Protein AF-A0AAD4DYR9-F1 (afdb_monomer_lite)

pLDDT: mean 81.41, std 16.25, range [23.5, 97.56]

Radius of gyration: 21.17 Å; chains: 1; bounding box: 52×45×53 Å

Organism: NCBI:txid1912939

Secondary structure (DSSP, 8-state):
-EE--TTSSPEE-PPPPHHHHHHHHHHSEEEEE-TTSSEEEEEE--STTSPP--EEEEEEEEETTEEEEEEEEE---S-SHHHHHHHHHHHHHHHHHHHHHTTSSTTHHHHHHHHHHHHHHHHHHHHHH--SHHHHHHHHTTT-----------S-S-----B-EEEEEEESSTTSPPEEEE-S---BTTSHHHHHHHHHHSTT-TTSSBTTBBTTTBSBSB-S--GGGTS-HHHHHHTGGGSSS-----HHHHHHGGG-SS---SB-PPP-----GGGGTTSEEEEEEESB----HHHHTTTTTT-HHHHHHHHHHHHHTTT-HHHHHHHHH---SS--S--EEEEEEE-

Sequence (351 aa):
MEGYGSDRGPWGYRLFPEHELRAQILKRCTTNISSDGRSLDASLQPHVSSVNEDRYLIMDLRLPNGVRRLNCVFDGHGGHETADYLVAELTPILMAGLLPTVANLEGVSDVLTRAIFDVDEAIKREIFRRTQLSEISMLLKGTYNLINARRPYKETSLGAKSRWWLMLGSRRDASSQWNASILSDNHNGNNPAEADRIKQQHPDEPECIFDDRVPGNLAVTRAVGDHSSKLPRIYTEKIFLNVEPGFRVSAAIESFIPRNLSPPYVSNLASVHYVDLHEQSSCDCFILMCSDGLKWVGIVGDVVKDDIQEAMLRLLRHALGAEDIDRVSCMLNVDMPVPYMDDTTVILQVL

InterPro domains:
  IPR001932 PPM-type phosphatase-like domain [PF00481] (181-294)
  IPR001932 PPM-type phosphatase-like domain [PS51746] (38-351)
  IPR001932 PPM-type phosphatase-like domain [SM00332] (31-349)
  IPR001932 PPM-type phosphatase-like domain [cd00143] (48-348)
  IPR015655 Protein phosphatase 2C [PTHR13832] (51-330)
  IPR036457 PPM-type phosphatase-like domain superfamily [G3DSA:3.60.40.10] (23-144)
  IPR036457 PPM-type phosphatase-like domain superfamily [G3DSA:3.60.40.10] (165-351)
  IPR036457 PPM-type phosphatase-like domain superfamily [SSF81606] (46-348)

Foldseek 3Di:
DFPDDDDDGGFDFDQDDPVCLLVLQVVQKDKDADPVRFKIKMKGDQDPPDDAQKDKDWDWDQEPVGTDIDIDIDFFAQANLLVVLCNVQLVVQLNVQCRVPVPPPPCNLVSNQVSLVVSLVVLVVQCVVDPDLQSNCSSCNRLHQDDDPDDPDDDDPQPQLFAKWKWKWKALDLVGAIDIDTQDDRFWLVPPVLVVVLCVVVVPQPQCQDPRHRSQAHRGQADRRNVCLADALCCCVPRQQPHVVHHPDDVSSVSVSVSSDDDNRHHSGDDDDDDDCVVRVSIWMKIKIKRRNQDPCPQQVNCCVPRVPVSVSQSSQVLQPHPPSVSNSCSNGGDDPDDDHHMMIMMMGTD

Structure (mmCIF, N/CA/C/O backbone):
data_AF-A0AAD4DYR9-F1
#
_entry.id   AF-A0AAD4DYR9-F1
#
loop_
_atom_site.group_PDB
_atom_site.id
_atom_site.type_symbol
_atom_site.label_atom_id
_atom_site.label_alt_id
_atom_site.label_comp_id
_atom_site.label_asym_id
_atom_site.label_entity_id
_atom_site.label_seq_id
_atom_site.pdbx_PDB_ins_code
_atom_site.Cartn_x
_atom_site.Cartn_y
_atom_site.Cartn_z
_atom_site.occupancy
_atom_site.B_iso_or_equiv
_atom_site.auth_seq_id
_atom_site.auth_comp_id
_atom_site.auth_asym_id
_atom_site.auth_atom_id
_atom_site.pdbx_PDB_model_num
ATOM 1 N N . MET A 1 1 ? -5.913 14.998 -27.791 1.00 52.16 1 MET A N 1
ATOM 2 C CA . MET A 1 1 ? -6.958 13.978 -28.007 1.00 52.16 1 MET A CA 1
ATOM 3 C C . MET A 1 1 ? -7.965 14.085 -26.877 1.00 52.16 1 MET A C 1
ATOM 5 O O . MET A 1 1 ? -7.740 14.879 -25.967 1.00 52.16 1 MET A O 1
ATOM 9 N N . GLU A 1 2 ? -9.094 13.398 -27.001 1.00 47.31 2 GLU A N 1
ATOM 10 C CA . GLU A 1 2 ? -10.214 13.442 -26.061 1.00 47.31 2 GLU A CA 1
ATOM 11 C C . GLU A 1 2 ? -10.119 12.261 -25.086 1.00 47.31 2 GLU A C 1
ATOM 13 O O . GLU A 1 2 ? -10.161 11.112 -25.512 1.00 47.31 2 GLU A O 1
ATOM 18 N N . GLY A 1 3 ? -9.920 12.533 -23.795 1.00 51.22 3 GLY A N 1
ATOM 19 C CA . GLY A 1 3 ? -9.819 11.528 -22.736 1.00 51.22 3 GLY A CA 1
ATOM 20 C C . GLY A 1 3 ? -11.189 11.147 -22.172 1.00 51.22 3 GLY A C 1
ATOM 21 O O . GLY A 1 3 ? -12.101 11.976 -22.116 1.00 51.22 3 GLY A O 1
ATOM 22 N N . TYR A 1 4 ? -11.339 9.895 -21.735 1.00 45.34 4 TYR A N 1
ATOM 23 C CA . TYR A 1 4 ? -12.598 9.372 -21.199 1.00 45.34 4 TYR A CA 1
ATOM 24 C C . TYR A 1 4 ? -12.718 9.586 -19.679 1.00 45.34 4 TYR A C 1
ATOM 26 O O . TYR A 1 4 ? -11.914 9.067 -18.910 1.00 45.34 4 TYR A O 1
ATOM 34 N N . GLY A 1 5 ? -13.770 10.296 -19.252 1.00 47.06 5 GLY A N 1
ATOM 35 C CA . GLY A 1 5 ? -14.198 10.416 -17.852 1.00 47.06 5 GLY A CA 1
ATOM 36 C C . GLY A 1 5 ? -15.451 11.292 -17.718 1.00 47.06 5 GLY A C 1
ATOM 37 O O . GLY A 1 5 ? -15.405 12.484 -18.013 1.00 47.06 5 GLY A O 1
ATOM 38 N N . SER A 1 6 ? -16.588 10.723 -17.302 1.00 54.38 6 SER A N 1
ATOM 39 C CA . SER A 1 6 ? -17.791 11.497 -16.949 1.00 54.38 6 SER A CA 1
ATOM 40 C C . SER A 1 6 ? -17.480 12.310 -15.686 1.00 54.38 6 SER A C 1
ATOM 42 O O . SER A 1 6 ? -16.975 11.755 -14.720 1.00 54.38 6 SER A O 1
ATOM 44 N N . ASP A 1 7 ? -17.643 13.635 -15.655 1.00 46.31 7 ASP A N 1
ATOM 45 C CA . ASP A 1 7 ? -18.979 14.237 -15.654 1.00 46.31 7 ASP A CA 1
ATOM 46 C C . ASP A 1 7 ? -19.148 15.512 -16.507 1.00 46.31 7 ASP A C 1
ATOM 48 O O . ASP A 1 7 ? -20.266 16.023 -16.567 1.00 46.31 7 ASP A O 1
ATOM 52 N N . ARG A 1 8 ? -18.114 16.041 -17.190 1.00 51.22 8 ARG A N 1
ATOM 53 C CA . ARG A 1 8 ? -18.253 17.200 -18.114 1.00 51.22 8 ARG A CA 1
ATOM 54 C C . ARG A 1 8 ? -17.228 17.238 -19.259 1.00 51.22 8 ARG A C 1
ATOM 56 O O . ARG A 1 8 ? -16.418 18.153 -19.341 1.00 51.22 8 ARG A O 1
ATOM 63 N N . GLY A 1 9 ? -17.396 16.325 -20.211 1.00 55.06 9 GLY A N 1
ATOM 64 C CA . GLY A 1 9 ? -16.826 16.431 -21.557 1.00 55.06 9 GLY A CA 1
ATOM 65 C C . GLY A 1 9 ? -15.605 15.545 -21.796 1.00 55.06 9 GLY A C 1
ATOM 66 O O . GLY A 1 9 ? -15.094 14.930 -20.863 1.00 55.06 9 GLY A O 1
ATOM 67 N N . PRO A 1 10 ? -15.159 15.439 -23.053 1.00 69.06 10 PRO A N 1
ATOM 68 C CA . PRO A 1 10 ? -13.858 14.866 -23.334 1.00 69.06 10 PRO A CA 1
ATOM 69 C C . PRO A 1 10 ? -12.761 15.770 -22.761 1.00 69.06 10 PRO A C 1
ATOM 71 O O . PRO A 1 10 ? -12.717 16.967 -23.053 1.00 69.06 10 PRO A O 1
ATOM 74 N N . TRP A 1 11 ? -11.871 15.203 -21.951 1.00 79.31 11 TRP A N 1
ATOM 75 C CA . TRP A 1 11 ? -10.787 15.960 -21.323 1.00 79.31 11 TRP A CA 1
ATOM 76 C C . TRP A 1 11 ? -9.575 16.021 -22.246 1.00 79.31 11 TRP A C 1
ATOM 78 O O . TRP A 1 11 ? -9.160 15.013 -22.818 1.00 79.31 11 TRP A O 1
ATOM 88 N N . GLY A 1 12 ? -9.017 17.213 -22.431 1.00 85.00 12 GLY A N 1
ATOM 89 C CA . GLY A 1 12 ? -7.883 17.408 -23.325 1.00 85.00 12 GLY A CA 1
ATOM 90 C C . GLY A 1 12 ? -6.616 16.756 -22.777 1.00 85.00 12 GLY A C 1
ATOM 91 O O . GLY A 1 12 ? -6.304 16.878 -21.597 1.00 85.00 12 GLY A O 1
ATOM 92 N N . TYR A 1 13 ? -5.861 16.097 -23.651 1.00 90.50 13 TYR A N 1
ATOM 93 C CA . TYR A 1 13 ? -4.521 15.593 -23.344 1.00 90.50 13 TYR A CA 1
ATOM 94 C C . TYR A 1 13 ? -3.622 15.675 -24.585 1.00 90.50 13 TYR A C 1
ATOM 96 O O . TYR A 1 13 ? -4.099 15.663 -25.734 1.00 90.50 13 TYR A O 1
ATOM 104 N N . ARG A 1 14 ? -2.309 15.786 -24.372 1.00 92.50 14 ARG A N 1
ATOM 105 C CA . ARG A 1 14 ? -1.309 15.827 -25.449 1.00 92.50 14 ARG A CA 1
ATOM 106 C C . ARG A 1 14 ? -0.779 14.419 -25.697 1.00 92.50 14 ARG A C 1
ATOM 108 O O . ARG A 1 14 ? -0.270 13.793 -24.775 1.00 92.50 14 ARG A O 1
ATOM 115 N N . LEU A 1 15 ? -0.810 13.964 -26.951 1.00 95.25 15 LEU A N 1
ATOM 116 C CA . LEU A 1 15 ? -0.085 12.755 -27.344 1.00 95.25 15 LEU A CA 1
ATOM 117 C C . LEU A 1 15 ? 1.417 13.013 -27.262 1.00 95.25 15 LEU A C 1
ATOM 119 O O . LEU A 1 15 ? 1.915 13.959 -27.884 1.00 95.25 15 LEU A O 1
ATOM 123 N N . PHE A 1 16 ? 2.135 12.177 -26.526 1.00 95.44 16 PHE A N 1
ATOM 124 C CA . PHE A 1 16 ? 3.588 12.186 -26.541 1.00 95.44 16 PHE A CA 1
ATOM 125 C C . PHE A 1 16 ? 4.106 11.167 -27.563 1.00 95.44 16 PHE A C 1
ATOM 127 O O . PHE A 1 16 ? 3.600 10.046 -27.623 1.00 95.44 16 PHE A O 1
ATOM 134 N N . PRO A 1 17 ? 5.121 11.517 -28.369 1.00 95.62 17 PRO A N 1
ATOM 135 C CA . PRO A 1 17 ? 5.880 10.529 -29.122 1.00 95.62 17 PRO A CA 1
ATOM 136 C C . PRO A 1 17 ? 6.540 9.506 -28.187 1.00 95.62 17 PRO A C 1
ATOM 138 O O . PRO A 1 17 ? 6.982 9.864 -27.097 1.00 95.62 17 PRO A O 1
ATOM 141 N N . GLU A 1 18 ? 6.708 8.267 -28.656 1.00 94.44 18 GLU A N 1
ATOM 142 C CA . GLU A 1 18 ? 7.328 7.164 -27.898 1.00 94.44 18 GLU A CA 1
ATOM 143 C C . GLU A 1 18 ? 8.649 7.563 -27.215 1.00 94.44 18 GLU A C 1
ATOM 145 O O . GLU A 1 18 ? 8.843 7.345 -26.021 1.00 94.44 18 GLU A O 1
ATOM 150 N N . HIS A 1 19 ? 9.534 8.239 -27.952 1.00 94.81 19 HIS A N 1
ATOM 151 C CA . HIS A 1 19 ? 10.844 8.661 -27.451 1.00 94.81 19 HIS A CA 1
ATOM 152 C C . HIS A 1 19 ? 10.779 9.728 -26.340 1.00 94.81 19 HIS A C 1
ATOM 154 O O . HIS A 1 19 ? 11.759 9.915 -25.621 1.00 94.81 19 HIS A O 1
ATOM 160 N N . GLU A 1 20 ? 9.653 10.433 -26.183 1.00 95.69 20 GLU A N 1
ATOM 161 C CA . GLU A 1 20 ? 9.454 11.409 -25.108 1.00 95.69 20 GLU A CA 1
ATOM 162 C C . GLU A 1 20 ? 8.893 10.767 -23.830 1.00 95.69 20 GLU A C 1
ATOM 164 O O . GLU A 1 20 ? 9.090 11.324 -22.747 1.00 95.69 20 GLU A O 1
ATOM 169 N N . LEU A 1 21 ? 8.223 9.608 -23.919 1.00 93.88 21 LEU A N 1
ATOM 170 C CA . LEU A 1 21 ? 7.474 9.022 -22.799 1.00 93.88 21 LEU A CA 1
ATOM 171 C C . LEU A 1 21 ? 8.341 8.789 -21.562 1.00 93.88 21 LEU A C 1
ATOM 173 O O . LEU A 1 21 ? 7.931 9.159 -20.465 1.00 93.88 21 LEU A O 1
ATOM 177 N N . ARG A 1 22 ? 9.572 8.288 -21.728 1.00 94.44 22 ARG A N 1
ATOM 178 C CA . ARG A 1 22 ? 10.526 8.115 -20.617 1.00 94.44 22 ARG A CA 1
ATOM 179 C C . ARG A 1 22 ? 10.712 9.403 -19.818 1.00 94.44 22 ARG A C 1
ATOM 181 O O . ARG A 1 22 ? 10.588 9.403 -18.598 1.00 94.44 22 ARG A O 1
ATOM 188 N N . ALA A 1 23 ? 10.988 10.509 -20.504 1.00 94.94 23 ALA A N 1
ATOM 189 C CA . ALA A 1 23 ? 11.214 11.791 -19.850 1.00 94.94 23 ALA A CA 1
ATOM 190 C C . ALA A 1 23 ? 9.937 12.331 -19.188 1.00 94.94 23 ALA A C 1
ATOM 192 O O . ALA A 1 23 ? 10.024 13.013 -18.172 1.00 94.94 23 ALA A O 1
ATOM 193 N N . GLN A 1 24 ? 8.756 12.043 -19.743 1.00 94.50 24 GLN A N 1
ATOM 194 C CA . GLN A 1 24 ? 7.482 12.480 -19.166 1.00 94.50 24 GLN A CA 1
ATOM 195 C C . GLN A 1 24 ? 7.099 11.670 -17.923 1.00 94.50 24 GLN A C 1
ATOM 197 O O . GLN A 1 24 ? 6.656 12.267 -16.948 1.00 94.50 24 GLN A O 1
ATOM 202 N N . ILE A 1 25 ? 7.345 10.356 -17.912 1.00 93.50 25 ILE A N 1
ATOM 203 C CA . ILE A 1 25 ? 7.167 9.506 -16.724 1.00 93.50 25 ILE A CA 1
ATOM 204 C C . ILE A 1 25 ? 8.073 10.002 -15.594 1.00 93.50 25 ILE A C 1
ATOM 206 O O . ILE A 1 25 ? 7.601 10.288 -14.498 1.00 93.50 25 ILE A O 1
ATOM 210 N N . LEU A 1 26 ? 9.364 10.199 -15.879 1.00 92.69 26 LEU A N 1
ATOM 211 C CA . LEU A 1 26 ? 10.336 10.642 -14.874 1.00 92.69 26 LEU A CA 1
ATOM 212 C C . LEU A 1 26 ? 10.073 12.065 -14.353 1.00 92.69 26 LEU A C 1
ATOM 214 O O . LEU A 1 26 ? 10.464 12.384 -13.240 1.00 92.69 26 LEU A O 1
ATOM 218 N N . LYS A 1 27 ? 9.373 12.927 -15.103 1.00 91.94 27 LYS A N 1
ATOM 219 C CA . LYS A 1 27 ? 8.927 14.242 -14.597 1.00 91.94 27 LYS A CA 1
ATOM 220 C C . LYS A 1 27 ? 7.824 14.146 -13.543 1.00 91.94 27 LYS A C 1
ATOM 222 O O . LYS A 1 27 ? 7.628 15.103 -12.801 1.00 91.94 27 LYS A O 1
ATOM 227 N N . ARG A 1 28 ? 7.066 13.047 -13.527 1.00 89.94 28 ARG A N 1
ATOM 228 C CA . ARG A 1 28 ? 5.963 12.792 -12.583 1.00 89.94 28 ARG A CA 1
ATOM 229 C C . ARG A 1 28 ? 6.368 11.890 -11.428 1.00 89.94 28 ARG A C 1
ATOM 231 O O . ARG A 1 28 ? 5.547 11.616 -10.559 1.00 89.94 28 ARG A O 1
ATOM 238 N N . CYS A 1 29 ? 7.607 11.414 -11.445 1.00 91.62 29 CYS A N 1
ATOM 239 C CA . CYS A 1 29 ? 8.082 10.390 -10.546 1.00 91.62 29 CYS A CA 1
ATOM 240 C C . CYS A 1 29 ? 9.305 10.882 -9.776 1.00 91.62 29 CYS A C 1
ATOM 242 O O . CYS A 1 29 ? 10.235 11.440 -10.358 1.00 91.62 29 CYS A O 1
ATOM 244 N N . THR A 1 30 ? 9.319 10.659 -8.468 1.00 93.69 30 THR A N 1
ATOM 245 C CA . THR A 1 30 ? 10.554 10.698 -7.688 1.00 93.69 30 THR A CA 1
ATOM 246 C C . THR A 1 30 ? 11.188 9.320 -7.747 1.00 93.69 30 THR A C 1
ATOM 248 O O . THR A 1 30 ? 10.494 8.321 -7.607 1.00 93.69 30 THR A O 1
ATOM 251 N N . THR A 1 31 ? 12.498 9.252 -7.970 1.00 94.81 31 THR A N 1
ATOM 252 C CA . THR A 1 31 ? 13.241 7.987 -7.971 1.00 94.81 31 THR A CA 1
ATOM 253 C C . THR A 1 31 ? 14.517 8.134 -7.171 1.00 94.81 31 THR A C 1
ATOM 255 O O . THR A 1 31 ? 15.226 9.131 -7.337 1.00 94.81 31 THR A O 1
ATOM 258 N N . ASN A 1 32 ? 14.860 7.125 -6.384 1.00 95.56 32 ASN A N 1
ATOM 259 C CA . ASN A 1 32 ? 16.127 7.065 -5.678 1.00 95.56 32 ASN A CA 1
ATOM 260 C C . ASN A 1 32 ? 16.724 5.658 -5.790 1.00 95.56 32 ASN A C 1
ATOM 262 O O . ASN A 1 32 ? 16.027 4.652 -5.694 1.00 95.56 32 ASN A O 1
ATOM 266 N N . ILE A 1 33 ? 18.027 5.601 -6.060 1.00 95.25 33 ILE A N 1
ATOM 267 C CA . ILE A 1 33 ? 18.783 4.356 -6.194 1.00 95.25 33 ILE A CA 1
ATOM 268 C C . ILE A 1 33 ? 19.731 4.232 -5.006 1.00 95.25 33 ILE A C 1
ATOM 270 O O . ILE A 1 33 ? 20.381 5.203 -4.609 1.00 95.25 33 ILE A O 1
ATOM 274 N N . SER A 1 34 ? 19.812 3.041 -4.421 1.00 93.44 34 SER A N 1
ATOM 275 C CA . SER A 1 34 ? 20.752 2.777 -3.339 1.00 93.44 34 SER A CA 1
ATOM 276 C C . SER A 1 34 ? 22.196 2.894 -3.826 1.00 93.44 34 SER A C 1
ATOM 278 O O . SER A 1 34 ? 22.511 2.671 -4.995 1.00 93.44 34 SER A O 1
ATOM 280 N N . SER A 1 35 ? 23.108 3.214 -2.909 1.00 90.62 35 SER A N 1
ATOM 281 C CA . SER A 1 35 ? 24.533 3.385 -3.220 1.00 90.62 35 SER A CA 1
ATOM 282 C C . SER A 1 35 ? 25.203 2.121 -3.773 1.00 90.62 35 SER A C 1
ATOM 284 O O . SER A 1 35 ? 26.187 2.225 -4.499 1.00 90.62 35 SER A O 1
ATOM 286 N N . ASP A 1 36 ? 24.675 0.940 -3.447 1.00 89.94 36 ASP A N 1
ATOM 287 C CA . ASP A 1 36 ? 25.114 -0.355 -3.978 1.00 89.94 36 ASP A CA 1
ATOM 288 C C . ASP A 1 36 ? 24.448 -0.729 -5.318 1.00 89.94 36 ASP A C 1
ATOM 290 O O . ASP A 1 36 ? 24.764 -1.775 -5.882 1.00 89.94 36 ASP A O 1
ATOM 294 N N . GLY A 1 37 ? 23.526 0.099 -5.822 1.00 92.00 37 GLY A N 1
ATOM 295 C CA . GLY A 1 37 ? 22.785 -0.126 -7.064 1.00 92.00 37 GLY A CA 1
ATOM 296 C C . GLY A 1 37 ? 21.787 -1.286 -7.019 1.00 92.00 37 GLY A C 1
ATOM 297 O O . GLY A 1 37 ? 21.220 -1.628 -8.053 1.00 92.00 37 GLY A O 1
ATOM 298 N N . ARG A 1 38 ? 21.570 -1.913 -5.855 1.00 91.50 38 ARG A N 1
ATOM 299 C CA . ARG A 1 38 ? 20.721 -3.109 -5.716 1.00 91.50 38 ARG A CA 1
ATOM 300 C C . ARG A 1 38 ? 19.266 -2.806 -5.393 1.00 91.50 38 ARG A C 1
ATOM 302 O O . ARG A 1 38 ? 18.440 -3.709 -5.476 1.00 91.50 38 ARG A O 1
ATOM 309 N N . SER A 1 39 ? 18.945 -1.578 -5.007 1.00 94.31 39 SER A N 1
ATOM 310 C CA . SER A 1 39 ? 17.593 -1.150 -4.672 1.00 94.31 39 SER A CA 1
ATOM 311 C C . SER A 1 39 ? 17.255 0.136 -5.404 1.00 94.31 39 SER A C 1
ATOM 313 O O . SER A 1 39 ? 18.086 1.038 -5.498 1.00 94.31 39 SER A O 1
ATOM 315 N N . LEU A 1 40 ? 16.025 0.232 -5.888 1.00 96.19 40 LEU A N 1
ATOM 316 C CA . LEU A 1 40 ? 15.479 1.445 -6.468 1.00 96.19 40 LEU A CA 1
ATOM 317 C C . LEU A 1 40 ? 14.055 1.634 -5.964 1.00 96.19 40 LEU A C 1
ATOM 319 O O . LEU A 1 40 ? 13.219 0.735 -6.075 1.00 96.19 40 LEU A O 1
ATOM 323 N N . ASP A 1 41 ? 13.801 2.807 -5.406 1.00 95.00 41 ASP A N 1
ATOM 324 C CA . ASP A 1 41 ? 12.485 3.251 -4.981 1.00 95.00 41 ASP A CA 1
ATOM 325 C C . ASP A 1 41 ? 11.955 4.342 -5.913 1.00 95.00 41 ASP A C 1
ATOM 327 O O . ASP A 1 41 ? 12.720 5.145 -6.457 1.00 95.00 41 ASP A O 1
ATOM 331 N N . ALA A 1 42 ? 10.649 4.312 -6.159 1.00 95.06 42 ALA A N 1
ATOM 332 C CA . ALA A 1 42 ? 9.972 5.237 -7.048 1.00 95.06 42 ALA A CA 1
ATOM 333 C C . ALA A 1 42 ? 8.588 5.592 -6.506 1.00 95.06 42 ALA A C 1
ATOM 335 O O . ALA A 1 42 ? 7.882 4.707 -6.034 1.00 95.06 42 ALA A O 1
ATOM 336 N N . SER A 1 43 ? 8.178 6.855 -6.611 1.00 93.00 43 SER A N 1
ATOM 337 C CA . SER A 1 43 ? 6.813 7.287 -6.294 1.00 93.00 43 SER A CA 1
ATOM 338 C C . SER A 1 43 ? 6.276 8.193 -7.397 1.00 93.00 43 SER A C 1
ATOM 340 O O . SER A 1 43 ? 6.936 9.152 -7.799 1.00 93.00 43 SER A O 1
ATOM 342 N N . LEU A 1 44 ? 5.114 7.851 -7.943 1.00 91.19 44 LEU A N 1
ATOM 343 C CA . LEU A 1 44 ? 4.474 8.473 -9.098 1.00 91.19 44 LEU A CA 1
ATOM 344 C C . LEU A 1 44 ? 3.130 9.074 -8.673 1.00 91.19 44 LEU A C 1
ATOM 346 O O . LEU A 1 44 ? 2.255 8.335 -8.239 1.00 91.19 44 LEU A O 1
ATOM 350 N N . GLN A 1 45 ? 2.961 10.385 -8.879 1.00 89.25 45 GLN A N 1
ATOM 351 C CA . GLN A 1 45 ? 1.675 11.085 -8.746 1.00 89.25 45 GLN A CA 1
ATOM 352 C C . GLN A 1 45 ? 1.284 11.650 -10.122 1.00 89.25 45 GLN A C 1
ATOM 354 O O . GLN A 1 45 ? 1.819 12.685 -10.549 1.00 89.25 45 GLN A O 1
ATOM 359 N N . PRO A 1 46 ? 0.419 10.952 -10.877 1.00 78.50 46 PRO A N 1
ATOM 360 C CA . PRO A 1 46 ? 0.085 11.331 -12.248 1.00 78.50 46 PRO A CA 1
ATOM 361 C C . PRO A 1 46 ? -0.792 12.592 -12.323 1.00 78.50 46 PRO A C 1
ATOM 363 O O . PRO A 1 46 ? -0.642 13.401 -13.247 1.00 78.50 46 PRO A O 1
ATOM 366 N N . HIS A 1 47 ? -1.674 12.813 -11.343 1.00 83.75 47 HIS A N 1
ATOM 367 C CA . HIS A 1 47 ? -2.570 13.962 -11.324 1.00 83.75 47 HIS A CA 1
ATOM 368 C C . HIS A 1 47 ? -1.853 15.216 -10.799 1.00 83.75 47 HIS A C 1
ATOM 370 O O . HIS A 1 47 ? -1.498 15.335 -9.631 1.00 83.75 47 HIS A O 1
ATOM 376 N N . VAL A 1 48 ? -1.680 16.204 -11.682 1.00 78.38 48 VAL A N 1
ATOM 377 C CA . VAL A 1 48 ? -0.818 17.386 -11.462 1.00 78.38 48 VAL A CA 1
ATOM 378 C C . VAL A 1 48 ? -1.217 18.231 -10.254 1.00 78.38 48 VAL A C 1
ATOM 380 O O . VAL A 1 48 ? -0.371 18.892 -9.658 1.00 78.38 48 VAL A O 1
ATOM 383 N N . SER A 1 49 ? -2.510 18.266 -9.938 1.00 81.50 49 SER A N 1
ATOM 384 C CA . SER A 1 49 ? -3.057 19.098 -8.865 1.00 81.50 49 SER A CA 1
ATOM 385 C C . SER A 1 49 ? -3.310 18.324 -7.572 1.00 81.50 49 SER A C 1
ATOM 387 O O . SER A 1 49 ? -3.774 18.927 -6.606 1.00 81.50 49 SER A O 1
ATOM 389 N N . SER A 1 50 ? -3.025 17.018 -7.546 1.00 82.06 50 SER A N 1
ATOM 390 C CA . SER A 1 50 ? -3.102 16.213 -6.327 1.00 82.06 50 SER A CA 1
ATOM 391 C C . SER A 1 50 ? -1.801 16.276 -5.549 1.00 82.06 50 SER A C 1
ATOM 393 O O . SER A 1 50 ? -0.715 16.400 -6.114 1.00 82.06 50 SER A O 1
ATOM 395 N N . VAL A 1 51 ? -1.930 16.154 -4.233 1.00 86.06 51 VAL A N 1
ATOM 396 C CA . VAL A 1 51 ? -0.805 15.802 -3.374 1.00 86.06 51 VAL A CA 1
ATOM 397 C C . VAL A 1 51 ? -0.708 14.283 -3.359 1.00 86.06 51 VAL A C 1
ATOM 399 O O . VAL A 1 51 ? -1.735 13.621 -3.284 1.00 86.06 51 VAL A O 1
ATOM 402 N N . ASN A 1 52 ? 0.514 13.762 -3.440 1.00 87.31 52 ASN A N 1
ATOM 403 C CA . ASN A 1 52 ? 0.768 12.333 -3.327 1.00 87.31 52 ASN A CA 1
ATOM 404 C C . ASN A 1 52 ? 0.456 11.855 -1.897 1.00 87.31 52 ASN A C 1
ATOM 406 O O . ASN A 1 52 ? 0.983 12.424 -0.930 1.00 87.31 52 ASN A O 1
ATOM 410 N N . GLU A 1 53 ? -0.411 10.856 -1.770 1.00 85.69 53 GLU A N 1
ATOM 411 C CA . GLU A 1 53 ? -0.860 10.266 -0.507 1.00 85.69 53 GLU A CA 1
ATOM 412 C C . GLU A 1 53 ? 0.035 9.103 -0.054 1.00 85.69 53 GLU A C 1
ATOM 414 O O . GLU A 1 53 ? 0.168 8.872 1.151 1.00 85.69 53 GLU A O 1
ATOM 419 N N . ASP A 1 54 ? 0.758 8.469 -0.979 1.00 89.19 54 ASP A N 1
ATOM 420 C CA . ASP A 1 54 ? 1.703 7.402 -0.671 1.00 89.19 54 ASP A CA 1
ATOM 421 C C . ASP A 1 54 ? 2.940 7.900 0.078 1.00 89.19 54 ASP A C 1
ATOM 423 O O . ASP A 1 54 ? 3.485 8.984 -0.164 1.00 89.19 54 ASP A O 1
ATOM 427 N N . ARG A 1 55 ? 3.485 7.031 0.930 1.00 89.06 55 ARG A N 1
ATOM 428 C CA . ARG A 1 55 ? 4.827 7.170 1.502 1.00 89.06 55 ARG A CA 1
ATOM 429 C C . ARG A 1 55 ? 5.592 5.861 1.451 1.00 89.06 55 ARG A C 1
ATOM 431 O O . ARG A 1 55 ? 5.037 4.782 1.278 1.00 89.06 55 ARG A O 1
ATOM 438 N N . TYR A 1 56 ? 6.895 5.948 1.669 1.00 88.94 56 TYR A N 1
ATOM 439 C CA . TYR A 1 56 ? 7.736 4.784 1.890 1.00 88.94 56 TYR A CA 1
ATOM 440 C C . TYR A 1 56 ? 8.806 5.082 2.938 1.00 88.94 56 TYR A C 1
ATOM 442 O O . TYR A 1 56 ? 9.145 6.236 3.201 1.00 88.94 56 TYR A O 1
ATOM 450 N N . LEU A 1 57 ? 9.328 4.022 3.548 1.00 85.81 57 LEU A N 1
ATOM 451 C CA . LEU A 1 57 ? 10.417 4.071 4.519 1.00 85.81 57 LEU A CA 1
ATOM 452 C C . LEU A 1 57 ? 11.422 2.974 4.170 1.00 85.81 57 LEU A C 1
ATOM 454 O O . LEU A 1 57 ? 11.068 1.798 4.137 1.00 85.81 57 LEU A O 1
ATOM 458 N N . ILE A 1 58 ? 12.672 3.362 3.922 1.00 88.81 58 ILE A N 1
ATOM 459 C CA . ILE A 1 58 ? 13.789 2.442 3.686 1.00 88.81 58 ILE A CA 1
ATOM 460 C C . ILE A 1 58 ? 14.867 2.749 4.710 1.00 88.81 58 ILE A C 1
ATOM 462 O O . ILE A 1 58 ? 15.343 3.883 4.794 1.00 88.81 58 ILE A O 1
ATOM 466 N N . MET A 1 59 ? 15.264 1.748 5.492 1.00 85.25 59 MET A N 1
ATOM 467 C CA . MET A 1 59 ? 16.296 1.940 6.503 1.00 85.25 59 MET A CA 1
ATOM 468 C C . MET A 1 59 ? 17.056 0.678 6.876 1.00 85.25 59 MET A C 1
ATOM 470 O O . MET A 1 59 ? 16.516 -0.425 6.901 1.00 85.25 59 MET A O 1
ATOM 474 N N . ASP A 1 60 ? 18.314 0.872 7.255 1.00 88.31 60 ASP A N 1
ATOM 475 C CA . ASP A 1 60 ? 19.164 -0.176 7.803 1.00 88.31 60 ASP A CA 1
ATOM 476 C C . ASP A 1 60 ? 19.071 -0.166 9.341 1.00 88.31 60 ASP A C 1
ATOM 478 O O . ASP A 1 60 ? 19.652 0.678 10.031 1.00 88.31 60 ASP A O 1
ATOM 482 N N . LEU A 1 61 ? 18.332 -1.129 9.889 1.00 84.81 61 LEU A N 1
ATOM 483 C CA . LEU A 1 61 ? 18.185 -1.382 11.317 1.00 84.81 61 LEU A CA 1
ATOM 484 C C . LEU A 1 61 ? 19.463 -2.022 11.866 1.00 84.81 61 LEU A C 1
ATOM 486 O O . LEU A 1 61 ? 19.839 -3.135 11.492 1.00 84.81 61 LEU A O 1
ATOM 490 N N . ARG A 1 62 ? 20.133 -1.331 12.789 1.00 88.00 62 ARG A N 1
ATOM 491 C CA . ARG A 1 62 ? 21.316 -1.851 13.487 1.00 88.00 62 ARG A CA 1
ATOM 492 C C . ARG A 1 62 ? 20.871 -2.631 14.721 1.00 88.00 62 ARG A C 1
ATOM 494 O O . ARG A 1 62 ? 20.598 -2.036 15.760 1.00 88.00 62 ARG A O 1
ATOM 501 N N . LEU A 1 63 ? 20.788 -3.951 14.587 1.00 85.00 63 LEU A N 1
ATOM 502 C CA . LEU A 1 63 ? 20.360 -4.868 15.644 1.00 85.00 63 LEU A CA 1
ATOM 503 C C . LEU A 1 63 ? 21.580 -5.606 16.232 1.00 85.00 63 LEU A C 1
ATOM 505 O O . LEU A 1 63 ? 22.630 -5.671 15.584 1.00 85.00 63 LEU A O 1
ATOM 509 N N . PRO A 1 64 ? 21.484 -6.184 17.446 1.00 84.25 64 PRO A N 1
ATOM 510 C CA . PRO A 1 64 ? 22.611 -6.883 18.075 1.00 84.25 64 PRO A CA 1
ATOM 511 C C . PRO A 1 64 ? 23.187 -8.041 17.240 1.00 84.25 64 PRO A C 1
ATOM 513 O O . PRO A 1 64 ? 24.381 -8.315 17.311 1.00 84.25 64 PRO A O 1
ATOM 516 N N . ASN A 1 65 ? 22.360 -8.693 16.417 1.00 83.25 65 ASN A N 1
ATOM 517 C CA . ASN A 1 65 ? 22.740 -9.799 15.528 1.00 83.25 65 ASN A CA 1
ATOM 518 C C . ASN A 1 65 ? 23.076 -9.346 14.088 1.00 83.25 65 ASN A C 1
ATOM 520 O O . ASN A 1 65 ? 23.0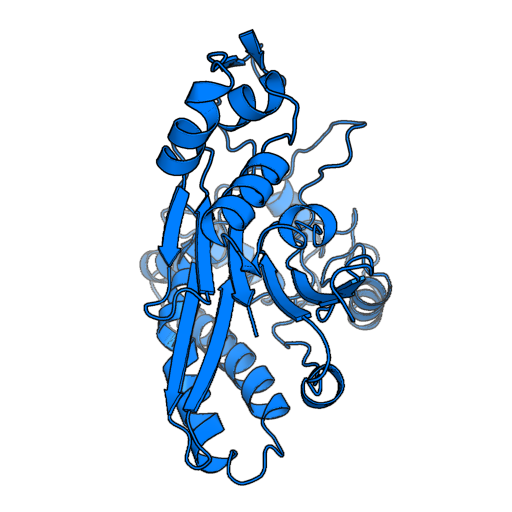29 -10.139 13.138 1.00 83.25 65 ASN A O 1
ATOM 524 N N . GLY A 1 66 ? 23.379 -8.059 13.911 1.00 85.06 66 GLY A N 1
ATOM 525 C CA . GLY A 1 66 ? 23.797 -7.463 12.650 1.00 85.06 66 GLY A CA 1
ATOM 526 C C . GLY A 1 66 ? 22.799 -6.457 12.082 1.00 85.06 66 GLY A C 1
ATOM 527 O O . GLY A 1 66 ? 21.778 -6.121 12.677 1.00 85.06 66 GLY A O 1
ATOM 528 N N . VAL A 1 67 ? 23.124 -5.955 10.894 1.00 86.56 67 VAL A N 1
ATOM 529 C CA . VAL A 1 67 ? 22.274 -4.996 10.185 1.00 86.56 67 VAL A CA 1
ATOM 530 C C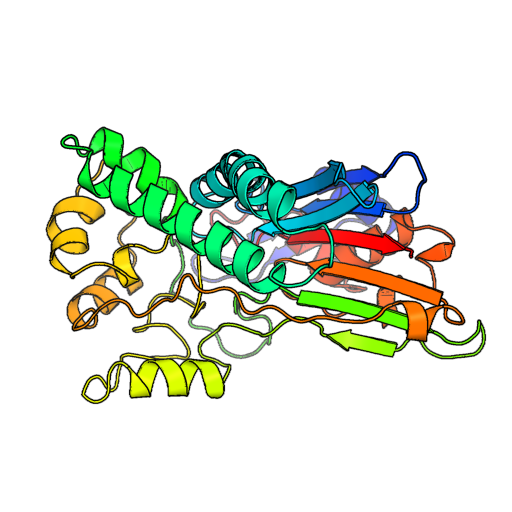 . VAL A 1 67 ? 21.159 -5.751 9.458 1.00 86.56 67 VAL A C 1
ATOM 532 O O . VAL A 1 67 ? 21.400 -6.816 8.885 1.00 86.56 67 VAL A O 1
ATOM 535 N N . ARG A 1 68 ? 19.933 -5.231 9.512 1.00 85.50 68 ARG A N 1
ATOM 536 C CA . ARG A 1 68 ? 18.771 -5.718 8.755 1.00 85.50 68 ARG A CA 1
ATOM 537 C C . ARG A 1 68 ? 18.145 -4.550 8.010 1.00 85.50 68 ARG A C 1
ATOM 539 O O . ARG A 1 68 ? 18.081 -3.460 8.560 1.00 85.50 68 ARG A O 1
ATOM 546 N N . ARG A 1 69 ? 17.673 -4.762 6.784 1.00 86.56 69 ARG A N 1
ATOM 547 C CA . ARG A 1 69 ? 16.976 -3.723 6.019 1.00 86.56 69 ARG A CA 1
ATOM 548 C C . ARG A 1 69 ? 15.473 -3.803 6.265 1.00 86.56 69 ARG A C 1
ATOM 550 O O . ARG A 1 69 ? 14.899 -4.885 6.175 1.00 86.56 69 ARG A O 1
ATOM 557 N N . LEU A 1 70 ? 14.862 -2.665 6.567 1.00 87.56 70 LEU A N 1
ATOM 558 C CA . LEU A 1 70 ? 13.421 -2.470 6.631 1.00 87.56 70 LEU A CA 1
ATOM 559 C C . LEU A 1 70 ? 12.992 -1.655 5.414 1.00 87.56 70 LEU A C 1
ATOM 561 O O . LEU A 1 70 ? 13.464 -0.534 5.235 1.00 87.56 70 LEU A O 1
ATOM 565 N N . ASN A 1 71 ? 12.082 -2.221 4.625 1.00 90.81 71 ASN A N 1
ATOM 566 C CA . ASN A 1 71 ? 11.395 -1.537 3.539 1.00 90.81 71 ASN A CA 1
ATOM 567 C C . ASN A 1 71 ? 9.903 -1.506 3.870 1.00 90.81 71 ASN A C 1
ATOM 569 O O . ASN A 1 71 ? 9.318 -2.542 4.195 1.00 90.81 71 ASN A O 1
ATOM 573 N N . CYS A 1 72 ? 9.283 -0.338 3.779 1.00 90.12 72 CYS A N 1
ATOM 574 C CA . CYS A 1 72 ? 7.850 -0.157 3.962 1.00 90.12 72 CYS A CA 1
ATOM 575 C C . CYS A 1 72 ? 7.298 0.702 2.829 1.00 90.12 72 CYS A C 1
ATOM 577 O O . CYS A 1 72 ? 7.927 1.684 2.442 1.00 90.12 72 CYS A O 1
ATOM 579 N N . VAL A 1 73 ? 6.108 0.349 2.353 1.00 91.19 73 VAL A N 1
ATOM 580 C CA . VAL A 1 73 ? 5.278 1.180 1.478 1.00 91.19 73 VAL A CA 1
ATOM 581 C C . VAL A 1 73 ? 3.975 1.428 2.227 1.00 91.19 73 VAL A C 1
ATOM 583 O O . VAL A 1 73 ? 3.404 0.494 2.792 1.00 91.19 73 VAL A O 1
ATOM 586 N N . PHE A 1 74 ? 3.541 2.678 2.259 1.00 89.50 74 PHE A N 1
ATOM 587 C CA . PHE A 1 74 ? 2.314 3.131 2.892 1.00 89.50 74 PHE A CA 1
ATOM 588 C C . PHE A 1 74 ? 1.434 3.725 1.799 1.00 89.50 74 PHE A C 1
ATOM 590 O O . PHE A 1 74 ? 1.765 4.777 1.265 1.00 89.50 74 PHE A O 1
ATOM 597 N N . ASP A 1 75 ? 0.364 3.010 1.468 1.00 86.38 75 ASP A N 1
ATOM 598 C CA . ASP A 1 75 ? -0.693 3.454 0.559 1.00 86.38 75 ASP A CA 1
ATOM 599 C C . ASP A 1 75 ? -1.648 4.348 1.359 1.00 86.38 75 ASP A C 1
ATOM 601 O O . ASP A 1 75 ? -2.342 3.869 2.265 1.00 86.38 75 ASP A O 1
ATOM 605 N N . GLY A 1 76 ? -1.533 5.659 1.154 1.00 80.81 76 GLY A N 1
ATOM 606 C CA . GLY A 1 76 ? -2.330 6.648 1.870 1.00 80.81 76 GLY A CA 1
ATOM 607 C C . GLY A 1 76 ? -3.642 6.894 1.144 1.00 80.81 76 GLY A C 1
ATOM 608 O O . GLY A 1 76 ? -3.672 6.942 -0.077 1.00 80.81 76 GLY A O 1
ATOM 609 N N . HIS A 1 77 ? -4.726 7.102 1.890 1.00 78.06 77 HIS A N 1
ATOM 610 C CA . HIS A 1 77 ? -5.994 7.501 1.293 1.00 78.06 77 HIS A CA 1
ATOM 611 C C . HIS A 1 77 ? -6.655 8.616 2.079 1.00 78.06 77 HIS A C 1
ATOM 613 O O . HIS A 1 77 ? -6.721 8.609 3.311 1.00 78.06 77 HIS A O 1
ATOM 619 N N . GLY A 1 78 ? -7.243 9.552 1.344 1.00 72.56 78 GLY A N 1
ATOM 620 C CA . GLY A 1 78 ? -7.982 10.629 1.967 1.00 72.56 78 GLY A CA 1
ATOM 621 C C . GLY A 1 78 ? -7.067 11.533 2.790 1.00 72.56 78 GLY A C 1
ATOM 622 O O . GLY A 1 78 ? -7.400 11.877 3.920 1.00 72.56 78 GLY A O 1
ATOM 623 N N . GLY A 1 79 ? -5.952 11.917 2.187 1.00 76.25 79 GLY A N 1
ATOM 624 C CA . GLY A 1 79 ? -4.864 12.700 2.742 1.00 76.25 79 GLY A CA 1
ATOM 625 C C . GLY A 1 79 ? -3.609 11.876 3.001 1.00 76.25 79 GLY A C 1
ATOM 626 O O . GLY A 1 79 ? -3.628 10.653 3.116 1.00 76.25 79 GLY A O 1
ATOM 627 N N . HIS A 1 80 ? -2.492 12.583 3.118 1.00 80.31 80 HIS A N 1
ATOM 628 C CA . HIS A 1 80 ? -1.163 11.991 3.251 1.00 80.31 80 HIS A CA 1
ATOM 629 C C . HIS A 1 80 ? -0.670 11.926 4.706 1.00 80.31 80 HIS A C 1
ATOM 631 O O . HIS A 1 80 ? 0.384 11.363 4.996 1.00 80.31 80 HIS A O 1
ATOM 637 N N . GLU A 1 81 ? -1.410 12.506 5.651 1.00 78.69 81 GLU A N 1
ATOM 638 C CA . GLU A 1 81 ? -0.919 12.763 7.004 1.00 78.69 81 GLU A CA 1
ATOM 639 C C . GLU A 1 81 ? -0.797 11.494 7.857 1.00 78.69 81 GLU A C 1
ATOM 641 O O . GLU A 1 81 ? 0.107 11.415 8.686 1.00 78.69 81 GLU A O 1
ATOM 646 N N . THR A 1 82 ? -1.644 10.474 7.655 1.00 82.44 82 THR A N 1
ATOM 647 C CA . THR A 1 82 ? -1.470 9.185 8.356 1.00 82.44 82 THR A CA 1
ATOM 648 C C . THR A 1 82 ? -0.222 8.468 7.856 1.00 82.44 82 THR A C 1
ATOM 650 O O . THR A 1 82 ? 0.520 7.900 8.658 1.00 82.44 82 THR A O 1
ATOM 653 N N . ALA A 1 83 ? 0.043 8.527 6.548 1.00 85.50 83 ALA A N 1
ATOM 654 C CA . ALA A 1 83 ? 1.251 7.965 5.962 1.00 85.50 83 ALA A CA 1
ATOM 655 C C . ALA A 1 83 ? 2.505 8.716 6.457 1.00 85.50 83 ALA A C 1
ATOM 657 O O . ALA A 1 83 ? 3.484 8.080 6.847 1.00 85.50 83 ALA A O 1
ATOM 658 N N . ASP A 1 84 ? 2.455 10.051 6.553 1.00 85.00 84 ASP A N 1
ATOM 659 C CA . ASP A 1 84 ? 3.522 10.862 7.162 1.00 85.00 84 ASP A CA 1
ATOM 660 C C . ASP A 1 84 ? 3.759 10.498 8.636 1.00 85.00 84 ASP A C 1
ATOM 662 O O . ASP A 1 84 ? 4.904 10.336 9.067 1.00 85.00 84 ASP A O 1
ATOM 666 N N . TYR A 1 85 ? 2.684 10.341 9.414 1.00 84.62 85 TYR A N 1
ATOM 667 C CA . TYR A 1 85 ? 2.768 9.961 10.824 1.00 84.62 85 TYR A CA 1
ATOM 668 C C . TYR A 1 85 ? 3.383 8.567 10.998 1.00 84.62 85 TYR A C 1
ATOM 670 O O . TYR A 1 85 ? 4.238 8.372 11.861 1.00 84.62 85 TYR A O 1
ATOM 678 N N . LEU A 1 86 ? 3.014 7.609 10.141 1.00 86.62 86 LEU A N 1
ATOM 679 C CA . LEU A 1 86 ? 3.629 6.282 10.108 1.00 86.62 86 LEU A CA 1
ATOM 680 C C . LEU A 1 86 ? 5.134 6.362 9.847 1.00 86.62 86 LEU A C 1
ATOM 682 O O . LEU A 1 86 ? 5.905 5.750 10.582 1.00 86.62 86 LEU A O 1
ATOM 686 N N . VAL A 1 87 ? 5.570 7.140 8.854 1.00 87.19 87 VAL A N 1
ATOM 687 C CA . VAL A 1 87 ? 7.003 7.329 8.570 1.00 87.19 87 VAL A CA 1
ATOM 688 C C . VAL A 1 87 ? 7.741 7.913 9.780 1.00 87.19 87 VAL A C 1
ATOM 690 O O . VAL A 1 87 ? 8.845 7.464 10.097 1.00 87.19 87 VAL A O 1
ATOM 693 N N . ALA A 1 88 ? 7.134 8.880 10.474 1.00 88.75 88 ALA A N 1
ATOM 694 C CA . ALA A 1 88 ? 7.739 9.544 11.625 1.00 88.75 88 ALA A CA 1
ATOM 695 C C . ALA A 1 88 ? 7.839 8.640 12.871 1.00 88.75 88 ALA A C 1
ATOM 697 O O . ALA A 1 88 ? 8.873 8.624 13.541 1.00 88.75 88 ALA A O 1
ATOM 698 N N . GLU A 1 89 ? 6.790 7.873 13.175 1.00 87.25 89 GLU A N 1
ATOM 699 C CA . GLU A 1 89 ? 6.640 7.195 14.471 1.00 87.25 89 GLU A CA 1
ATOM 700 C C . GLU A 1 89 ? 6.952 5.694 14.435 1.00 87.25 89 GLU A C 1
ATOM 702 O O . GLU A 1 89 ? 7.322 5.110 15.458 1.00 87.25 89 GLU A O 1
ATOM 707 N N . LEU A 1 90 ? 6.848 5.038 13.274 1.00 86.12 90 LEU A N 1
ATOM 708 C CA . LEU A 1 90 ? 7.004 3.584 13.194 1.00 86.12 90 LEU A CA 1
ATOM 709 C C . LEU A 1 90 ? 8.420 3.139 13.578 1.00 86.12 90 LEU A C 1
ATOM 711 O O . LEU A 1 90 ? 8.588 2.163 14.308 1.00 86.12 90 LEU A O 1
ATOM 715 N N . THR A 1 91 ? 9.441 3.869 13.125 1.00 88.94 91 THR A N 1
ATOM 716 C CA . THR A 1 91 ? 10.850 3.548 13.398 1.00 88.94 91 THR A CA 1
ATOM 717 C C . THR A 1 91 ? 11.164 3.457 14.897 1.00 88.94 91 THR A C 1
ATOM 719 O O . THR A 1 91 ? 11.662 2.411 15.327 1.00 88.94 91 THR A O 1
ATOM 722 N N . PRO A 1 92 ? 10.948 4.511 15.715 1.00 91.25 92 PRO A N 1
ATOM 723 C CA . PRO A 1 92 ? 11.301 4.454 17.131 1.00 91.25 92 PRO A CA 1
ATOM 724 C C . PRO A 1 92 ? 10.526 3.363 17.878 1.00 91.25 92 PRO A C 1
ATOM 726 O O . PRO A 1 92 ? 11.115 2.678 18.716 1.00 91.25 92 PRO A O 1
ATOM 729 N N . ILE A 1 93 ? 9.250 3.145 17.540 1.00 89.94 93 ILE A N 1
ATOM 730 C CA . ILE A 1 93 ? 8.416 2.096 18.147 1.00 89.94 93 ILE A CA 1
ATOM 731 C C . ILE A 1 93 ? 8.951 0.703 17.792 1.00 89.94 93 ILE A C 1
ATOM 733 O O . ILE A 1 93 ? 9.151 -0.128 18.682 1.00 89.94 93 ILE A O 1
ATOM 737 N N . LEU A 1 94 ? 9.260 0.460 16.514 1.00 88.56 94 LEU A N 1
ATOM 738 C CA . LEU A 1 94 ? 9.863 -0.795 16.064 1.00 88.56 94 LEU A CA 1
ATOM 739 C C . LEU A 1 94 ? 11.199 -1.051 16.755 1.00 88.56 94 LEU A C 1
ATOM 741 O O . LEU A 1 94 ? 11.417 -2.140 17.278 1.00 88.56 94 LEU A O 1
ATOM 745 N N . MET A 1 95 ? 12.088 -0.059 16.800 1.00 89.62 95 MET A N 1
ATOM 746 C CA . MET A 1 95 ? 13.403 -0.217 17.424 1.00 89.62 95 MET A CA 1
ATOM 747 C C . MET A 1 95 ? 13.297 -0.513 18.923 1.00 89.62 95 MET A C 1
ATOM 749 O O . MET A 1 95 ? 14.026 -1.373 19.419 1.00 89.62 95 MET A O 1
ATOM 753 N N . ALA A 1 96 ? 12.364 0.127 19.634 1.00 91.12 96 ALA A N 1
ATOM 754 C CA . ALA A 1 96 ? 12.121 -0.145 21.048 1.00 91.12 96 ALA A CA 1
ATOM 755 C C . ALA A 1 96 ? 11.687 -1.601 21.304 1.00 91.12 96 ALA A C 1
ATOM 757 O O . ALA A 1 96 ? 12.111 -2.193 22.295 1.00 91.12 96 ALA A O 1
ATOM 758 N N . GLY A 1 97 ? 10.891 -2.192 20.404 1.00 88.81 97 GLY A N 1
ATOM 759 C CA . GLY A 1 97 ? 10.469 -3.593 20.498 1.00 88.81 97 GLY A CA 1
ATOM 760 C C . GLY A 1 97 ? 11.501 -4.598 19.970 1.00 88.81 97 GLY A C 1
ATOM 761 O O . GLY A 1 97 ? 11.648 -5.684 20.530 1.00 88.81 97 GLY A O 1
ATOM 762 N N . LEU A 1 98 ? 12.252 -4.253 18.921 1.00 87.94 98 LEU A N 1
ATOM 763 C CA . LEU A 1 98 ? 13.206 -5.153 18.264 1.00 87.94 98 LEU A CA 1
ATOM 764 C C . LEU A 1 98 ? 14.513 -5.296 19.051 1.00 87.94 98 LEU A C 1
ATOM 766 O O . LEU A 1 98 ? 15.027 -6.405 19.177 1.00 87.94 98 LEU A O 1
ATOM 770 N N . LEU A 1 99 ? 15.053 -4.211 19.612 1.00 87.69 99 LEU A N 1
ATOM 771 C CA . LEU A 1 99 ? 16.322 -4.250 20.350 1.00 87.69 99 LEU A CA 1
ATOM 772 C C . LEU A 1 99 ? 16.373 -5.302 21.479 1.00 87.69 99 LEU A C 1
ATOM 774 O O . LEU A 1 99 ? 17.367 -6.031 21.528 1.00 87.69 99 LEU A O 1
ATOM 778 N N . PRO A 1 100 ? 15.355 -5.441 22.354 1.00 85.38 100 PRO A N 1
ATOM 779 C CA . PRO A 1 100 ? 15.360 -6.475 23.392 1.00 85.38 100 PRO A CA 1
ATOM 780 C C . PRO A 1 100 ? 15.029 -7.883 22.866 1.00 85.38 100 PRO A C 1
ATOM 782 O O . PRO A 1 100 ? 15.360 -8.866 23.522 1.00 85.38 100 PRO A O 1
ATOM 785 N N . THR A 1 101 ? 14.388 -7.988 21.700 1.00 81.62 101 THR A N 1
ATOM 786 C CA . THR A 1 101 ? 13.784 -9.233 21.189 1.00 81.62 101 THR A CA 1
ATOM 787 C C . THR A 1 101 ? 14.696 -9.982 20.205 1.00 81.62 101 THR A C 1
ATOM 789 O O . THR A 1 101 ? 14.697 -11.208 20.134 1.00 81.62 101 THR A O 1
ATOM 792 N N . VAL A 1 102 ? 15.538 -9.271 19.449 1.00 70.25 102 VAL A N 1
ATOM 793 C CA . VAL A 1 102 ? 16.211 -9.810 18.248 1.00 70.25 102 VAL A CA 1
ATOM 794 C C . VAL A 1 102 ? 17.455 -10.673 18.540 1.00 70.25 102 VAL A C 1
ATOM 796 O O . VAL A 1 102 ? 18.164 -11.079 17.621 1.00 70.25 102 VAL A O 1
ATOM 799 N N . ALA A 1 103 ? 17.708 -11.065 19.792 1.00 65.00 103 ALA A N 1
ATOM 800 C CA . ALA A 1 103 ? 18.778 -12.026 20.079 1.00 65.00 103 ALA A CA 1
ATOM 801 C C . ALA A 1 103 ? 18.588 -13.354 19.308 1.00 65.00 103 ALA A C 1
ATOM 803 O O . ALA A 1 103 ? 19.564 -13.868 18.768 1.00 65.00 103 ALA A O 1
ATOM 804 N N . ASN A 1 104 ? 17.341 -13.836 19.162 1.00 64.62 104 ASN A N 1
ATOM 805 C CA . ASN A 1 104 ? 17.034 -15.151 18.572 1.00 64.62 104 ASN A CA 1
ATOM 806 C C . ASN A 1 104 ? 15.947 -15.150 17.473 1.00 64.62 104 ASN A C 1
ATOM 808 O O . ASN A 1 104 ? 15.500 -16.219 17.077 1.00 64.62 104 ASN A O 1
ATOM 812 N N . LEU A 1 105 ? 15.498 -13.986 16.979 1.00 65.19 105 LEU A N 1
ATOM 813 C CA . LEU A 1 105 ? 14.368 -13.826 16.029 1.00 65.19 105 LEU A CA 1
ATOM 814 C C . LEU A 1 105 ? 12.980 -14.284 16.537 1.00 65.19 105 LEU A C 1
ATOM 816 O O . LEU A 1 105 ? 11.972 -13.955 15.911 1.00 65.19 105 LEU A O 1
ATOM 820 N N . GLU A 1 106 ? 12.894 -14.971 17.677 1.00 71.00 106 GLU A N 1
ATOM 821 C CA . GLU A 1 106 ? 11.630 -15.233 18.373 1.00 71.00 106 GLU A CA 1
ATOM 822 C C . GLU A 1 106 ? 10.956 -13.912 18.777 1.00 71.00 106 GLU A C 1
ATOM 824 O O . GLU A 1 106 ? 11.606 -13.021 19.313 1.00 71.00 106 GLU A O 1
ATOM 829 N N . GLY A 1 107 ? 9.657 -13.765 18.495 1.00 79.94 107 GLY A N 1
ATOM 830 C CA . GLY A 1 107 ? 8.875 -12.575 18.860 1.00 79.94 107 GLY A CA 1
ATOM 831 C C . GLY A 1 107 ? 8.965 -11.390 17.889 1.00 79.94 107 GLY A C 1
ATOM 832 O O . GLY A 1 107 ? 8.275 -10.394 18.092 1.00 79.94 107 GLY A O 1
ATOM 833 N N . VAL A 1 108 ? 9.743 -11.476 16.798 1.00 83.69 108 VAL A N 1
ATOM 834 C CA . VAL A 1 108 ? 9.786 -10.404 15.778 1.00 83.69 108 VAL A CA 1
ATOM 835 C C . VAL A 1 108 ? 8.397 -10.147 15.186 1.00 83.69 108 VAL A C 1
ATOM 837 O O . VAL A 1 108 ? 8.004 -8.991 15.048 1.00 83.69 108 VAL A O 1
ATOM 840 N N . SER A 1 109 ? 7.621 -11.196 14.897 1.00 86.50 109 SER A N 1
ATOM 841 C CA . SER A 1 109 ? 6.255 -11.053 14.372 1.00 86.50 109 SER A CA 1
ATOM 842 C C . SER A 1 109 ? 5.321 -10.315 15.330 1.00 86.50 109 SER A C 1
ATOM 844 O O . SER A 1 109 ? 4.525 -9.479 14.894 1.00 86.50 109 SER A O 1
ATOM 846 N N . ASP A 1 110 ? 5.456 -10.572 16.632 1.00 89.19 110 ASP A N 1
ATOM 847 C CA . ASP A 1 110 ? 4.674 -9.888 17.660 1.00 89.19 110 ASP A CA 1
ATOM 848 C C . ASP A 1 110 ? 5.071 -8.417 17.747 1.00 89.19 110 ASP A C 1
ATOM 850 O O . ASP A 1 110 ? 4.200 -7.553 17.794 1.00 89.19 110 ASP A O 1
ATOM 854 N N . VAL A 1 111 ? 6.373 -8.113 17.684 1.00 90.00 111 VAL A N 1
ATOM 855 C CA . VAL A 1 111 ? 6.875 -6.732 17.660 1.00 90.00 111 VAL A CA 1
ATOM 856 C C . VAL A 1 111 ? 6.359 -5.972 16.438 1.00 90.00 111 VAL A C 1
ATOM 858 O O . VAL A 1 111 ? 5.890 -4.846 16.587 1.00 90.00 111 VAL A O 1
ATOM 861 N N . LEU A 1 112 ? 6.401 -6.574 15.245 1.00 88.38 112 LEU A N 1
ATOM 862 C CA . LEU A 1 112 ? 5.901 -5.950 14.014 1.00 88.38 112 LEU A CA 1
ATOM 863 C C . LEU A 1 112 ? 4.399 -5.656 14.107 1.00 88.38 112 LEU A C 1
ATOM 865 O O . LEU A 1 112 ? 3.964 -4.537 13.837 1.00 88.38 112 LEU A O 1
ATOM 869 N N . THR A 1 113 ? 3.614 -6.642 14.545 1.00 89.00 113 THR A N 1
ATOM 870 C CA . THR A 1 113 ? 2.162 -6.492 14.715 1.00 89.00 113 THR A CA 1
ATOM 871 C C . THR A 1 113 ? 1.842 -5.435 15.767 1.00 89.00 113 THR A C 1
ATOM 873 O O . THR A 1 113 ? 0.978 -4.580 15.562 1.00 89.00 113 THR A O 1
ATOM 876 N N . ARG A 1 114 ? 2.566 -5.461 16.891 1.00 92.44 114 ARG A N 1
ATOM 877 C CA . ARG A 1 114 ? 2.361 -4.542 18.004 1.00 92.44 114 ARG A CA 1
ATOM 878 C C . ARG A 1 114 ? 2.741 -3.110 17.649 1.00 92.44 114 ARG A C 1
ATOM 880 O O . ARG A 1 114 ? 2.023 -2.205 18.051 1.00 92.44 114 ARG A O 1
ATOM 887 N N . ALA A 1 115 ? 3.802 -2.899 16.874 1.00 89.19 115 ALA A N 1
ATOM 888 C CA . ALA A 1 115 ? 4.220 -1.563 16.469 1.00 89.19 115 ALA A CA 1
ATOM 889 C C . ALA A 1 115 ? 3.150 -0.852 15.629 1.00 89.19 115 ALA A C 1
ATOM 891 O O . ALA A 1 115 ? 2.823 0.298 15.911 1.00 89.19 115 ALA A O 1
ATOM 892 N N . ILE A 1 116 ? 2.550 -1.546 14.655 1.00 89.44 116 ILE A N 1
ATOM 893 C CA . ILE A 1 116 ? 1.447 -0.997 13.847 1.00 89.44 116 ILE A CA 1
ATOM 894 C C . ILE A 1 116 ? 0.230 -0.683 14.724 1.00 89.44 116 ILE A C 1
ATOM 896 O O . ILE A 1 116 ? -0.353 0.397 14.616 1.00 89.44 116 ILE A O 1
ATOM 900 N N . PHE A 1 117 ? -0.114 -1.598 15.634 1.00 90.62 117 PHE A N 1
ATOM 901 C CA . PHE A 1 117 ? -1.187 -1.387 16.601 1.00 90.62 117 PHE A CA 1
ATOM 902 C C . PHE A 1 117 ? -0.929 -0.157 17.489 1.00 90.62 117 PHE A C 1
ATOM 904 O O . PHE A 1 117 ? -1.815 0.675 17.664 1.00 90.62 117 PHE A O 1
ATOM 911 N N . ASP A 1 118 ? 0.282 -0.011 18.031 1.00 91.25 118 ASP A N 1
ATOM 912 C CA . ASP A 1 118 ? 0.639 1.078 18.944 1.00 91.25 118 ASP A CA 1
ATOM 913 C C . ASP A 1 118 ? 0.663 2.448 18.254 1.00 91.25 118 ASP A C 1
ATOM 915 O O . ASP A 1 118 ? 0.252 3.436 18.872 1.00 91.25 118 ASP A O 1
ATOM 919 N N . VAL A 1 119 ? 1.079 2.517 16.981 1.00 87.94 119 VAL A N 1
ATOM 920 C CA . VAL A 1 119 ? 0.967 3.738 16.163 1.00 87.94 119 VAL A CA 1
ATOM 921 C C . VAL A 1 119 ? -0.500 4.148 16.020 1.00 87.94 119 VAL A C 1
ATOM 923 O O . VAL A 1 119 ? -0.854 5.294 16.295 1.00 87.94 119 VAL A O 1
ATOM 926 N N . ASP A 1 120 ? -1.377 3.216 15.644 1.00 87.88 120 ASP A N 1
ATOM 927 C CA . ASP A 1 120 ? -2.804 3.499 15.464 1.00 87.88 120 ASP A CA 1
ATOM 928 C C . ASP A 1 120 ? -3.485 3.917 16.780 1.00 87.88 120 ASP A C 1
ATOM 930 O O . ASP A 1 120 ? -4.231 4.897 16.835 1.00 87.88 120 ASP A O 1
ATOM 934 N N . GLU A 1 121 ? -3.157 3.247 17.887 1.00 92.00 121 GLU A N 1
ATOM 935 C CA . GLU A 1 121 ? -3.632 3.629 19.218 1.00 92.00 121 GLU A CA 1
ATOM 936 C C . GLU A 1 121 ? -3.092 4.992 19.674 1.00 92.00 121 GLU A C 1
ATOM 938 O O . GLU A 1 121 ? -3.760 5.699 20.435 1.00 92.00 121 GLU A O 1
ATOM 943 N N . ALA A 1 122 ? -1.894 5.397 19.241 1.00 88.81 122 ALA A N 1
ATOM 944 C CA . ALA A 1 122 ? -1.382 6.743 19.486 1.00 88.81 122 ALA A CA 1
ATOM 945 C C . ALA A 1 122 ? -2.224 7.806 18.766 1.00 88.81 122 ALA A C 1
ATOM 947 O O . ALA A 1 122 ? -2.615 8.785 19.408 1.00 88.81 122 ALA A O 1
ATOM 948 N N . ILE A 1 123 ? -2.600 7.569 17.503 1.00 85.38 123 ILE A N 1
ATOM 949 C CA . ILE A 1 123 ? -3.514 8.446 16.753 1.00 85.38 123 ILE A CA 1
ATOM 950 C C . ILE A 1 123 ? -4.859 8.549 17.486 1.00 85.38 123 ILE A C 1
ATOM 952 O O . ILE A 1 123 ? -5.335 9.654 17.763 1.00 85.38 123 ILE A O 1
ATOM 956 N N . LYS A 1 124 ? -5.444 7.412 17.888 1.00 88.00 124 LYS A N 1
ATOM 957 C CA . LYS A 1 124 ? -6.717 7.379 18.626 1.00 88.00 124 LYS A CA 1
ATOM 958 C C . LYS A 1 124 ? -6.660 8.167 19.936 1.00 88.00 124 LYS A C 1
ATOM 960 O O . LYS A 1 124 ? -7.574 8.933 20.245 1.00 88.00 124 LYS A O 1
ATOM 965 N N . ARG A 1 125 ? -5.589 7.993 20.721 1.00 90.56 125 ARG A N 1
ATOM 966 C CA . ARG A 1 125 ? -5.388 8.734 21.979 1.00 90.56 125 ARG A CA 1
ATOM 967 C C . ARG A 1 125 ? -5.314 10.232 21.735 1.00 90.56 125 ARG A C 1
ATOM 969 O O . ARG A 1 125 ? -5.883 10.992 22.516 1.00 90.56 125 ARG A O 1
ATOM 976 N N . GLU A 1 126 ? -4.654 10.653 20.663 1.00 84.81 126 GLU A N 1
ATOM 977 C CA . GLU A 1 126 ? -4.550 12.069 20.346 1.00 84.81 126 GLU A CA 1
ATOM 978 C C . GLU A 1 126 ? -5.903 12.658 19.926 1.00 84.81 126 GLU A C 1
ATOM 980 O O . GLU A 1 126 ? -6.260 13.729 20.415 1.00 84.81 126 GLU A O 1
ATOM 985 N N . ILE A 1 127 ? -6.721 11.924 19.157 1.00 83.75 127 ILE A N 1
ATOM 986 C CA . ILE A 1 127 ? -8.112 12.318 18.852 1.00 83.75 127 ILE A CA 1
ATOM 987 C C . ILE A 1 127 ? -8.906 12.581 20.141 1.00 83.75 127 ILE A C 1
ATOM 989 O O . ILE A 1 127 ? -9.640 13.563 20.220 1.00 83.75 127 ILE A O 1
ATOM 993 N N . PHE A 1 128 ? -8.751 11.738 21.167 1.00 86.88 128 PHE A N 1
ATOM 994 C CA . PHE A 1 128 ? -9.458 11.903 22.444 1.00 86.88 128 PHE A CA 1
ATOM 995 C C . PHE A 1 128 ? -8.881 12.995 23.347 1.00 86.88 128 PHE A C 1
ATOM 997 O O . PHE A 1 128 ? -9.603 13.538 24.182 1.00 86.88 128 PHE A O 1
ATOM 1004 N N . ARG A 1 129 ? -7.588 13.309 23.221 1.00 86.12 129 ARG A N 1
ATOM 1005 C CA . ARG A 1 129 ? -6.924 14.318 24.054 1.00 86.12 129 ARG A CA 1
ATOM 1006 C C . ARG A 1 129 ? -7.255 15.742 23.612 1.00 86.12 129 ARG A C 1
ATOM 1008 O O . ARG A 1 129 ? -7.250 16.655 24.438 1.00 86.12 129 ARG A O 1
ATOM 1015 N N . ARG A 1 130 ? -7.494 15.950 22.317 1.00 81.94 130 ARG A N 1
ATOM 1016 C CA . ARG A 1 130 ? -7.772 17.273 21.755 1.00 81.94 130 ARG A CA 1
ATOM 1017 C C . ARG A 1 130 ? -9.190 17.725 22.083 1.00 81.94 130 ARG A C 1
ATOM 1019 O O . ARG A 1 130 ? -10.153 16.980 21.945 1.00 81.94 130 ARG A O 1
ATOM 1026 N N . THR A 1 131 ? -9.307 18.978 22.510 1.00 71.44 131 THR A N 1
ATOM 1027 C CA . THR A 1 131 ? -10.590 19.601 22.868 1.00 71.44 131 THR A CA 1
ATOM 1028 C C . THR A 1 131 ? -11.057 20.605 21.819 1.00 71.44 131 THR A C 1
ATOM 1030 O O . THR A 1 131 ? -12.239 20.944 21.786 1.00 71.44 131 THR A O 1
ATOM 1033 N N . GLN A 1 132 ? -10.155 21.064 20.944 1.00 76.94 132 GLN A N 1
ATOM 1034 C CA . GLN A 1 132 ? -10.469 21.973 19.846 1.00 76.94 132 GLN A CA 1
ATOM 1035 C C . GLN A 1 132 ? -10.563 21.215 18.519 1.00 76.94 132 GLN A C 1
ATOM 1037 O O . GLN A 1 132 ? -9.663 20.464 18.143 1.00 76.94 132 GLN A O 1
ATOM 1042 N N . LEU A 1 133 ? -11.639 21.465 17.770 1.00 72.75 133 LEU A N 1
ATOM 1043 C CA . LEU A 1 133 ? -11.896 20.829 16.474 1.00 72.75 133 LEU A CA 1
ATOM 1044 C C . LEU A 1 133 ? -10.801 21.117 15.430 1.00 72.75 133 LEU A C 1
ATOM 1046 O O . LEU A 1 133 ? -10.520 20.267 14.590 1.00 72.75 133 LEU A O 1
ATOM 1050 N N . SER A 1 134 ? -10.141 22.276 15.504 1.00 69.81 134 SER A N 1
ATOM 1051 C CA . SER A 1 134 ? -9.010 22.636 14.636 1.00 69.81 134 SER A CA 1
ATOM 1052 C C . SER A 1 134 ? -7.785 21.740 14.852 1.00 69.81 134 SER A C 1
ATOM 1054 O O . SER A 1 134 ? -7.105 21.383 13.893 1.00 69.81 134 SER A O 1
ATOM 1056 N N . GLU A 1 135 ? -7.520 21.329 16.094 1.00 69.31 135 GLU A N 1
ATOM 1057 C CA . GLU A 1 135 ? -6.416 20.421 16.421 1.00 69.31 135 GLU A CA 1
ATOM 1058 C C . GLU A 1 135 ? -6.730 18.986 15.984 1.00 69.31 135 GLU A C 1
ATOM 1060 O O . GLU A 1 135 ? -5.844 18.264 15.534 1.00 69.31 135 GLU A O 1
ATOM 1065 N N . ILE A 1 136 ? -8.004 18.590 16.073 1.00 69.88 136 ILE A N 1
ATOM 1066 C CA . ILE A 1 136 ? -8.481 17.288 15.595 1.00 69.88 136 ILE A CA 1
ATOM 1067 C C . ILE A 1 136 ? -8.430 17.230 14.064 1.00 69.88 136 ILE A C 1
ATOM 1069 O O . ILE A 1 136 ? -8.056 16.196 13.516 1.00 69.88 136 ILE A O 1
ATOM 1073 N N . SER A 1 137 ? -8.739 18.335 13.369 1.00 64.50 137 SER A N 1
ATOM 1074 C CA . SER A 1 137 ? -8.649 18.416 11.904 1.00 64.50 137 SER A CA 1
ATOM 1075 C C . SER A 1 137 ? -7.288 17.933 11.404 1.00 64.50 137 SER A C 1
ATOM 1077 O O . SER A 1 137 ? -7.238 17.113 10.500 1.00 64.50 137 SER A O 1
ATOM 1079 N N . MET A 1 138 ? -6.179 18.342 12.030 1.00 60.44 138 MET A N 1
ATOM 1080 C CA . MET A 1 138 ? -4.835 17.908 11.613 1.00 60.44 138 MET A CA 1
ATOM 1081 C C . MET A 1 138 ? -4.622 16.389 11.683 1.00 60.44 138 MET A C 1
ATOM 1083 O O . MET A 1 138 ? -3.897 15.848 10.859 1.00 60.44 138 MET A O 1
ATOM 1087 N N . LEU A 1 139 ? -5.264 15.704 12.630 1.00 62.28 139 LEU A N 1
ATOM 1088 C CA . LEU A 1 139 ? -5.185 14.245 12.778 1.00 62.28 139 LEU A CA 1
ATOM 1089 C C . LEU A 1 139 ? -6.120 13.532 11.798 1.00 62.28 139 LEU A C 1
ATOM 1091 O O . LEU A 1 139 ? -5.826 12.435 11.334 1.00 62.28 139 LEU A O 1
ATOM 1095 N N . LEU A 1 140 ? -7.254 14.161 11.478 1.00 60.78 140 LEU A N 1
ATOM 1096 C CA . LEU A 1 140 ? -8.254 13.609 10.567 1.00 60.78 140 LEU A CA 1
ATOM 1097 C C . LEU A 1 140 ? -7.936 13.846 9.097 1.00 60.78 140 LEU A C 1
ATOM 1099 O O . LEU A 1 140 ? -8.379 13.049 8.278 1.00 60.78 140 LEU A O 1
ATOM 1103 N N . LYS A 1 141 ? -7.160 14.880 8.758 1.00 54.22 141 LYS A N 1
ATOM 1104 C CA . LYS A 1 141 ? -6.823 15.196 7.365 1.00 54.22 141 LYS A CA 1
ATOM 1105 C C . LYS A 1 141 ? -6.116 14.064 6.635 1.00 54.22 141 LYS A C 1
ATOM 1107 O O . LYS A 1 141 ? -6.339 13.979 5.445 1.00 54.22 141 LYS A O 1
ATOM 1112 N N . GLY A 1 142 ? -5.383 13.196 7.341 1.00 48.97 142 GLY A N 1
ATOM 1113 C CA . GLY A 1 142 ? -4.795 11.978 6.766 1.00 48.97 142 GLY A CA 1
ATOM 1114 C C . GLY A 1 142 ? -5.557 10.697 7.079 1.00 48.97 142 GLY A C 1
ATOM 1115 O O . GLY A 1 142 ? -5.107 9.613 6.732 1.00 48.97 142 GLY A O 1
ATOM 1116 N N . THR A 1 143 ? -6.662 10.796 7.814 1.00 42.97 143 THR A N 1
ATOM 1117 C CA . THR A 1 143 ? -7.565 9.677 8.102 1.00 42.97 143 THR A CA 1
ATOM 1118 C C . THR A 1 143 ? -8.731 9.674 7.106 1.00 42.97 143 THR A C 1
ATOM 1120 O O . THR A 1 143 ? -9.410 8.658 6.976 1.00 42.97 143 THR A O 1
ATOM 1123 N N . TYR A 1 144 ? -9.029 10.818 6.465 1.00 40.19 144 TYR A N 1
ATOM 1124 C CA . TYR A 1 144 ? -10.113 10.939 5.498 1.00 40.19 144 TYR A CA 1
ATOM 1125 C C . TYR A 1 144 ? -10.173 12.292 4.750 1.00 40.19 144 TYR A C 1
ATOM 1127 O O . TYR A 1 144 ? -10.419 13.353 5.323 1.00 40.19 144 TYR A O 1
ATOM 1135 N N . ASN A 1 145 ? -10.147 12.194 3.424 1.00 34.03 145 ASN A N 1
ATOM 1136 C CA . ASN A 1 145 ? -10.536 13.166 2.403 1.00 34.03 145 ASN A CA 1
ATOM 1137 C C . ASN A 1 145 ? -10.993 12.373 1.167 1.00 34.03 145 ASN A C 1
ATOM 1139 O O . ASN A 1 145 ? -10.522 12.561 0.051 1.00 34.03 145 ASN A O 1
ATOM 1143 N N . LEU A 1 146 ? -11.907 11.420 1.357 1.00 34.59 146 LEU A N 1
ATOM 1144 C CA . LEU A 1 146 ? -12.414 10.594 0.259 1.00 34.59 146 LEU A CA 1
ATOM 1145 C C . LEU A 1 146 ? -13.374 11.415 -0.618 1.00 34.59 146 LEU A C 1
ATOM 1147 O O . LEU A 1 146 ? -14.592 11.473 -0.406 1.00 34.59 146 LEU A O 1
ATOM 1151 N N . ILE A 1 147 ? -12.792 12.050 -1.633 1.00 26.03 147 ILE A N 1
ATOM 1152 C CA . ILE A 1 147 ? -13.463 12.389 -2.884 1.00 26.03 147 ILE A CA 1
ATOM 1153 C C . ILE A 1 147 ? -13.509 11.098 -3.722 1.00 26.03 147 ILE A C 1
ATOM 1155 O O . ILE A 1 147 ? -12.504 10.418 -3.873 1.00 26.03 147 ILE A O 1
ATOM 1159 N N . ASN A 1 148 ? -14.681 10.794 -4.290 1.00 29.34 148 ASN A N 1
ATOM 1160 C CA . ASN A 1 148 ? -14.965 9.737 -5.279 1.00 29.34 148 ASN A CA 1
ATOM 1161 C C . ASN A 1 148 ? -15.307 8.317 -4.795 1.00 29.34 148 ASN A C 1
ATOM 1163 O O . ASN A 1 148 ? -14.805 7.318 -5.302 1.00 29.34 148 ASN A O 1
ATOM 1167 N N . ALA A 1 149 ? -16.365 8.218 -3.990 1.00 29.31 149 ALA A N 1
ATOM 1168 C CA . ALA A 1 149 ? -17.221 7.027 -3.952 1.00 29.31 149 ALA A CA 1
ATOM 1169 C C . ALA A 1 149 ? -18.440 7.119 -4.901 1.00 29.31 149 ALA A C 1
ATOM 1171 O O . ALA A 1 149 ? -19.542 6.674 -4.589 1.00 29.31 149 ALA A O 1
ATOM 1172 N N . ARG A 1 150 ? -18.256 7.700 -6.091 1.00 27.22 150 ARG A N 1
ATOM 1173 C CA . ARG A 1 150 ? -19.151 7.475 -7.234 1.00 27.22 150 ARG A CA 1
ATOM 1174 C C . ARG A 1 150 ? -18.311 6.938 -8.384 1.00 27.22 150 ARG A C 1
ATOM 1176 O O . ARG A 1 150 ? -17.821 7.702 -9.201 1.00 27.22 150 ARG A O 1
ATOM 1183 N N . ARG A 1 151 ? -18.166 5.617 -8.469 1.00 30.83 151 ARG A N 1
ATOM 1184 C CA . ARG A 1 151 ? -17.826 4.961 -9.737 1.00 30.83 151 ARG A CA 1
ATOM 1185 C C . ARG A 1 151 ? -19.064 4.232 -10.255 1.00 30.83 151 ARG A C 1
ATOM 1187 O O . ARG A 1 151 ? -19.195 3.038 -10.007 1.00 30.83 151 ARG A O 1
ATOM 1194 N N . PRO A 1 152 ? -19.986 4.894 -10.971 1.00 24.33 152 PRO A N 1
ATOM 1195 C CA . PRO A 1 152 ? -20.871 4.171 -11.852 1.00 24.33 152 PRO A CA 1
ATOM 1196 C C . PRO A 1 152 ? -20.143 4.057 -13.191 1.00 24.33 152 PRO A C 1
ATOM 1198 O O . PRO A 1 152 ? -20.309 4.947 -14.000 1.00 24.33 152 PRO A O 1
ATOM 1201 N N . TYR A 1 153 ? -19.330 3.028 -13.458 1.00 29.48 153 TYR A N 1
ATOM 1202 C CA . TYR A 1 153 ? -19.203 2.574 -14.851 1.00 29.48 153 TYR A CA 1
ATOM 1203 C C . TYR A 1 153 ? -18.719 1.132 -14.999 1.00 29.48 153 TYR A C 1
ATOM 1205 O O . TYR A 1 153 ? -17.790 0.665 -14.341 1.00 29.48 153 TYR A O 1
ATOM 1213 N N . LYS A 1 154 ? -19.435 0.463 -15.906 1.00 23.95 154 LYS A N 1
ATOM 1214 C CA . LYS A 1 154 ? -19.223 -0.870 -16.455 1.00 23.95 154 LYS A CA 1
ATOM 1215 C C . LYS A 1 154 ? -17.906 -0.941 -17.234 1.00 23.95 154 LYS A C 1
ATOM 1217 O O . LYS A 1 154 ? -17.585 -0.021 -17.973 1.00 23.95 154 LYS A O 1
ATOM 1222 N N . GLU A 1 155 ? -17.234 -2.082 -17.090 1.00 26.88 155 GLU A N 1
ATOM 1223 C CA . GLU A 1 155 ? -16.262 -2.660 -18.028 1.00 26.88 155 GLU A CA 1
ATOM 1224 C C . GLU A 1 155 ? -15.116 -1.749 -18.502 1.00 26.88 155 GLU A C 1
ATOM 1226 O O . GLU A 1 155 ? -15.068 -1.282 -19.629 1.00 26.88 155 GLU A O 1
ATOM 1231 N N . THR A 1 156 ? -14.108 -1.590 -17.648 1.00 23.50 156 THR A N 1
ATOM 1232 C CA . THR A 1 156 ? -12.755 -2.126 -17.895 1.00 23.50 156 THR A CA 1
ATOM 1233 C C . THR A 1 156 ? -12.090 -2.319 -16.531 1.00 23.50 156 THR A C 1
ATOM 1235 O O . THR A 1 156 ? -12.208 -1.500 -15.624 1.00 23.50 156 THR A O 1
ATOM 1238 N N . SER A 1 157 ? -11.481 -3.477 -16.320 1.00 27.12 157 SER A N 1
ATOM 1239 C CA . SER A 1 157 ? -11.092 -4.035 -15.023 1.00 27.12 157 SER A CA 1
ATOM 1240 C C . SER A 1 157 ? -9.875 -3.364 -14.360 1.00 27.12 157 SER A C 1
ATOM 1242 O O . SER A 1 157 ? -8.869 -4.026 -14.128 1.00 27.12 157 SER A O 1
ATOM 1244 N N . LEU A 1 158 ? -9.976 -2.084 -13.996 1.00 28.14 158 LEU A N 1
ATOM 1245 C CA . LEU A 1 158 ? -9.041 -1.351 -13.121 1.00 28.14 158 LEU A CA 1
ATOM 1246 C C . LEU A 1 158 ? -9.846 -0.503 -12.114 1.00 28.14 158 LEU A C 1
ATOM 1248 O O . LEU A 1 158 ? -9.794 0.725 -12.063 1.00 28.14 158 LEU A O 1
ATOM 1252 N N . GLY A 1 159 ? -10.696 -1.183 -11.340 1.00 29.08 159 GLY A N 1
ATOM 1253 C CA . GLY A 1 159 ? -11.308 -0.592 -10.153 1.00 29.08 159 GLY A CA 1
ATOM 1254 C C . GLY A 1 159 ? -10.243 -0.421 -9.076 1.00 29.08 159 GLY A C 1
ATOM 1255 O O . GLY A 1 159 ? -9.542 -1.395 -8.798 1.00 29.08 159 GLY A O 1
ATOM 1256 N N . ALA A 1 160 ? -10.161 0.778 -8.490 1.00 34.59 160 ALA A N 1
ATOM 1257 C CA . ALA A 1 160 ? -9.432 1.064 -7.256 1.00 34.59 160 ALA A CA 1
ATOM 1258 C C . ALA A 1 160 ? -9.952 0.136 -6.146 1.00 34.59 160 ALA A C 1
ATOM 1260 O O . ALA A 1 160 ? -10.925 0.417 -5.442 1.00 34.59 160 ALA A O 1
ATOM 1261 N N . LYS A 1 161 ? -9.371 -1.059 -6.106 1.00 47.16 161 LYS A N 1
ATOM 1262 C CA . LYS A 1 161 ? -9.356 -1.946 -4.959 1.00 47.16 161 LYS A CA 1
ATOM 1263 C C . LYS A 1 161 ? -7.979 -1.662 -4.382 1.00 47.16 161 LYS A C 1
ATOM 1265 O O . LYS A 1 161 ? -7.020 -1.976 -5.079 1.00 47.16 161 LYS A O 1
ATOM 1270 N N . SER A 1 162 ? -7.885 -1.058 -3.203 1.00 51.38 162 SER A N 1
ATOM 1271 C CA . SER A 1 162 ? -6.605 -0.877 -2.514 1.00 51.38 162 SER A CA 1
ATOM 1272 C C . SER A 1 162 ? -5.907 -2.235 -2.472 1.00 51.38 162 SER A C 1
ATOM 1274 O O . SER A 1 162 ? -6.457 -3.214 -1.944 1.00 51.38 162 SER A O 1
ATOM 1276 N N . ARG A 1 163 ? -4.787 -2.337 -3.180 1.00 65.81 163 ARG A N 1
ATOM 1277 C CA . ARG A 1 163 ? -4.091 -3.591 -3.464 1.00 65.81 163 ARG A CA 1
ATOM 1278 C C . ARG A 1 163 ? -2.615 -3.304 -3.310 1.00 65.81 163 ARG A C 1
ATOM 1280 O O . ARG A 1 163 ? -1.939 -3.111 -4.298 1.00 65.81 163 ARG A O 1
ATOM 1287 N N . TRP A 1 164 ? -2.075 -3.372 -2.113 1.00 73.06 164 TRP A N 1
ATOM 1288 C CA . TRP A 1 164 ? -0.626 -3.418 -1.998 1.00 73.06 164 TRP A CA 1
ATOM 1289 C C . TRP A 1 164 ? -0.138 -4.857 -2.240 1.00 73.06 164 TRP A C 1
ATOM 1291 O O . TRP A 1 164 ? -0.824 -5.829 -1.901 1.00 73.06 164 TRP A O 1
ATOM 1301 N N . TRP A 1 165 ? 1.048 -5.019 -2.825 1.00 78.94 165 TRP A N 1
ATOM 1302 C CA . TRP A 1 165 ? 1.695 -6.329 -2.955 1.00 78.94 165 TRP A CA 1
ATOM 1303 C C . TRP A 1 165 ? 3.123 -6.287 -2.439 1.00 78.94 165 TRP A C 1
ATOM 1305 O O . TRP A 1 165 ? 3.881 -5.386 -2.785 1.00 78.94 165 TRP A O 1
ATOM 1315 N N . LEU A 1 166 ? 3.497 -7.315 -1.679 1.00 84.94 166 LEU A N 1
ATOM 1316 C CA . LEU A 1 166 ? 4.879 -7.742 -1.499 1.00 84.94 166 LEU A CA 1
ATOM 1317 C C . LEU A 1 166 ? 5.071 -9.021 -2.314 1.00 84.94 166 LEU A C 1
ATOM 1319 O O . LEU A 1 166 ? 4.346 -9.999 -2.125 1.00 84.94 166 LEU A O 1
ATOM 1323 N N . MET A 1 167 ? 6.033 -9.019 -3.228 1.00 87.62 167 MET A N 1
ATOM 1324 C CA . MET A 1 167 ? 6.299 -10.141 -4.121 1.00 87.62 167 MET A CA 1
ATOM 1325 C C . MET A 1 167 ? 7.774 -10.521 -4.106 1.00 87.62 167 MET A C 1
ATOM 1327 O O . MET A 1 167 ? 8.644 -9.653 -4.097 1.00 87.62 167 MET A O 1
ATOM 1331 N N . LEU A 1 168 ? 8.038 -11.822 -4.180 1.00 89.62 168 LEU A N 1
ATOM 1332 C CA . LEU A 1 168 ? 9.346 -12.393 -4.466 1.00 89.62 168 LEU A CA 1
ATOM 1333 C C . LEU A 1 168 ? 9.361 -12.872 -5.918 1.00 89.62 168 LEU A C 1
ATOM 1335 O O . LEU A 1 168 ? 8.632 -13.798 -6.286 1.00 89.62 168 LEU A O 1
ATOM 1339 N N . GLY A 1 169 ? 10.183 -12.227 -6.740 1.00 90.12 169 GLY A N 1
ATOM 1340 C CA . GLY A 1 169 ? 10.561 -12.741 -8.047 1.00 90.12 169 GLY A CA 1
ATOM 1341 C C . GLY A 1 169 ? 11.736 -13.695 -7.888 1.00 90.12 169 GLY A C 1
ATOM 1342 O O . GLY A 1 169 ? 12.731 -13.316 -7.272 1.00 90.12 169 GLY A O 1
ATOM 1343 N N . SER A 1 170 ? 11.642 -14.908 -8.432 1.00 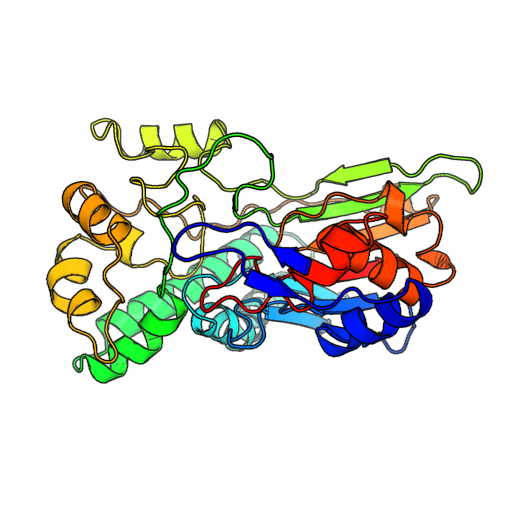90.12 170 SER A N 1
ATOM 1344 C CA . SER A 1 170 ? 12.751 -15.866 -8.417 1.00 90.12 170 SER A CA 1
ATOM 1345 C C . SER A 1 170 ? 12.936 -16.585 -9.750 1.00 90.12 170 SER A C 1
ATOM 1347 O O . SER A 1 170 ? 11.977 -16.871 -10.470 1.00 90.12 170 SER A O 1
ATOM 1349 N N . ARG A 1 171 ? 14.189 -16.886 -10.090 1.00 89.38 171 ARG A N 1
ATOM 1350 C CA . ARG A 1 171 ? 14.566 -17.645 -11.285 1.00 89.38 171 ARG A CA 1
ATOM 1351 C C . ARG A 1 171 ? 15.776 -18.525 -10.985 1.00 89.38 171 ARG A C 1
ATOM 1353 O O . ARG A 1 171 ? 16.775 -18.046 -10.467 1.00 89.38 171 ARG A O 1
ATOM 1360 N N . ARG A 1 172 ? 15.708 -19.812 -11.336 1.00 84.88 172 ARG A N 1
ATOM 1361 C CA . ARG A 1 172 ? 16.782 -20.781 -11.042 1.00 84.88 172 ARG A CA 1
ATOM 1362 C C . ARG A 1 172 ? 18.053 -20.555 -11.857 1.00 84.88 172 ARG A C 1
ATOM 1364 O O . ARG A 1 172 ? 19.145 -20.634 -11.317 1.00 84.88 172 ARG A O 1
ATOM 1371 N N . ASP A 1 173 ? 17.907 -20.290 -13.149 1.00 81.00 173 ASP A N 1
ATOM 1372 C CA . ASP A 1 173 ? 19.014 -20.040 -14.072 1.00 81.00 173 ASP A CA 1
ATOM 1373 C C . ASP A 1 173 ? 18.572 -19.103 -15.203 1.00 81.00 173 ASP A C 1
ATOM 1375 O O . ASP A 1 173 ? 17.381 -18.858 -15.390 1.00 81.00 173 ASP A O 1
ATOM 1379 N N . ALA A 1 174 ? 19.520 -18.597 -15.994 1.00 76.44 174 ALA A N 1
ATOM 1380 C CA . ALA A 1 174 ? 19.240 -17.651 -17.077 1.00 76.44 174 ALA A CA 1
ATOM 1381 C C . ALA A 1 174 ? 18.281 -18.183 -18.164 1.00 76.44 174 ALA A C 1
ATOM 1383 O O . ALA A 1 174 ? 17.680 -17.383 -18.879 1.00 76.44 174 ALA A O 1
ATOM 1384 N N . SER A 1 175 ? 18.130 -19.507 -18.292 1.00 77.56 175 SER A N 1
ATOM 1385 C CA . SER A 1 175 ? 17.228 -20.147 -19.260 1.00 77.56 175 SER A CA 1
ATOM 1386 C C . SER A 1 175 ? 15.810 -20.371 -18.726 1.00 77.56 175 SER A C 1
ATOM 1388 O O . SER A 1 175 ? 14.891 -20.648 -19.498 1.00 77.56 175 SER A O 1
ATOM 1390 N N . SER A 1 176 ? 15.622 -20.240 -17.414 1.00 80.81 176 SER A N 1
ATOM 1391 C CA . SER A 1 176 ? 14.346 -20.421 -16.736 1.00 80.81 176 SER A CA 1
ATOM 1392 C C . SER A 1 176 ? 13.469 -19.173 -16.846 1.00 80.81 176 SER A C 1
ATOM 1394 O O . SER A 1 176 ? 13.950 -18.041 -16.865 1.00 80.81 176 SER A O 1
ATOM 1396 N N . GLN A 1 177 ? 12.150 -19.365 -16.862 1.00 85.12 177 GLN A N 1
ATOM 1397 C CA . GLN A 1 177 ? 11.219 -18.251 -16.694 1.00 85.12 177 GLN A CA 1
ATOM 1398 C C . GLN A 1 177 ? 11.253 -17.742 -15.252 1.00 85.12 177 GLN A C 1
ATOM 1400 O O . GLN A 1 177 ? 11.482 -18.507 -14.311 1.00 85.12 177 GLN A O 1
ATOM 1405 N N . TRP A 1 178 ? 11.000 -16.448 -15.081 1.00 89.12 178 TRP A N 1
ATOM 1406 C CA . TRP A 1 178 ? 10.813 -15.869 -13.760 1.00 89.12 178 TRP A CA 1
ATOM 1407 C C . TRP A 1 178 ? 9.489 -16.319 -13.146 1.00 89.12 178 TRP A C 1
ATOM 1409 O O . TRP A 1 178 ? 8.444 -16.267 -13.794 1.00 89.12 178 TRP A O 1
ATOM 1419 N N . ASN A 1 179 ? 9.537 -16.720 -11.879 1.00 88.62 179 ASN A N 1
ATOM 1420 C CA . ASN A 1 179 ? 8.372 -17.050 -11.075 1.00 88.62 179 ASN A CA 1
ATOM 1421 C C . ASN A 1 179 ? 8.055 -15.915 -10.096 1.00 88.62 179 ASN A C 1
ATOM 1423 O O . ASN A 1 179 ? 8.955 -15.250 -9.586 1.00 88.62 179 ASN A O 1
ATOM 1427 N N . ALA A 1 180 ? 6.769 -15.718 -9.821 1.00 88.19 180 ALA A N 1
ATOM 1428 C CA . ALA A 1 180 ? 6.245 -14.696 -8.935 1.00 88.19 180 ALA A CA 1
ATOM 1429 C C . ALA A 1 180 ? 5.548 -15.339 -7.734 1.00 88.19 180 ALA A C 1
ATOM 1431 O O . ALA A 1 180 ? 4.509 -15.978 -7.889 1.00 88.19 180 ALA A O 1
ATOM 1432 N N . SER A 1 181 ? 6.083 -15.119 -6.535 1.00 88.75 181 SER A N 1
ATOM 1433 C CA . SER A 1 181 ? 5.439 -15.523 -5.281 1.00 88.75 181 SER A CA 1
ATOM 1434 C C . SER A 1 181 ? 4.912 -14.291 -4.555 1.00 88.75 181 SER A C 1
ATOM 1436 O O . SER A 1 181 ? 5.679 -13.385 -4.240 1.00 88.75 181 SER A O 1
ATOM 1438 N N . ILE A 1 182 ? 3.605 -14.234 -4.305 1.00 88.44 182 ILE A N 1
ATOM 1439 C CA . ILE A 1 182 ? 2.998 -13.178 -3.488 1.00 88.44 182 ILE A CA 1
ATOM 1440 C C . ILE A 1 182 ? 3.216 -13.538 -2.016 1.00 88.44 182 ILE A C 1
ATOM 1442 O O . ILE A 1 182 ? 2.863 -14.638 -1.601 1.00 88.44 182 ILE A O 1
ATOM 1446 N N . LEU A 1 183 ? 3.797 -12.616 -1.250 1.00 87.81 183 LEU A N 1
ATOM 1447 C CA . LEU A 1 183 ? 4.122 -12.794 0.169 1.00 87.81 183 LEU A CA 1
ATOM 1448 C C . LEU A 1 183 ? 3.177 -12.022 1.101 1.00 87.81 183 LEU A C 1
ATOM 1450 O O . LEU A 1 183 ? 3.342 -12.059 2.318 1.00 87.81 183 LEU A O 1
ATOM 1454 N N . SER A 1 184 ? 2.223 -11.282 0.535 1.00 86.75 184 SER A N 1
ATOM 1455 C CA . SER A 1 184 ? 1.247 -10.482 1.265 1.00 86.75 184 SER A CA 1
ATOM 1456 C C . SER A 1 184 ? -0.179 -10.994 1.113 1.00 86.75 184 SER A C 1
ATOM 1458 O O . SER A 1 184 ? -0.578 -11.479 0.053 1.00 86.75 184 SER A O 1
ATOM 1460 N N . ASP A 1 185 ? -0.978 -10.786 2.157 1.00 85.12 185 ASP A N 1
ATOM 1461 C CA . ASP A 1 185 ? -2.424 -10.956 2.091 1.00 85.12 185 ASP A CA 1
ATOM 1462 C C . ASP A 1 185 ? -3.097 -9.702 1.540 1.00 85.12 185 ASP A C 1
ATOM 1464 O O . ASP A 1 185 ? -2.712 -8.570 1.832 1.00 85.12 185 ASP A O 1
ATOM 1468 N N . ASN A 1 186 ? -4.169 -9.909 0.782 1.00 83.50 186 ASN A N 1
ATOM 1469 C CA . ASN A 1 186 ? -4.999 -8.821 0.294 1.00 83.50 186 ASN A CA 1
ATOM 1470 C C . ASN A 1 186 ? -6.114 -8.513 1.310 1.00 83.50 186 ASN A C 1
ATOM 1472 O O . ASN A 1 186 ? -7.057 -9.295 1.453 1.00 83.50 186 ASN A O 1
ATOM 1476 N N . HIS A 1 187 ? -6.016 -7.382 2.010 1.00 89.06 187 HIS A N 1
ATOM 1477 C CA . HIS A 1 187 ? -6.962 -6.968 3.054 1.00 89.06 187 HIS A CA 1
ATOM 1478 C C . HIS A 1 187 ? -8.050 -6.019 2.521 1.00 89.06 187 HIS A C 1
ATOM 1480 O O . HIS A 1 187 ? -8.066 -4.828 2.833 1.00 89.06 187 HIS A O 1
ATOM 1486 N N . ASN A 1 188 ? -8.965 -6.543 1.702 1.00 86.69 188 ASN A N 1
ATOM 1487 C CA . ASN A 1 188 ? -10.145 -5.820 1.211 1.00 86.69 188 ASN A CA 1
ATOM 1488 C C . ASN A 1 188 ? -11.392 -6.713 1.184 1.00 86.69 188 ASN A C 1
ATOM 1490 O O . ASN A 1 188 ? -11.295 -7.932 1.317 1.00 86.69 188 ASN A O 1
ATOM 1494 N N . GLY A 1 189 ? -12.574 -6.121 0.980 1.00 86.38 189 GLY A N 1
ATOM 1495 C CA . GLY A 1 189 ? -13.846 -6.860 1.007 1.00 86.38 189 GLY A CA 1
ATOM 1496 C C . GLY A 1 189 ? -14.025 -7.878 -0.126 1.00 86.38 189 GLY A C 1
ATOM 1497 O O . GLY A 1 189 ? -14.933 -8.697 -0.069 1.00 86.38 189 GLY A O 1
ATOM 1498 N N . ASN A 1 190 ? -13.128 -7.880 -1.119 1.00 85.69 190 ASN A N 1
ATOM 1499 C CA . ASN A 1 190 ? -13.059 -8.912 -2.156 1.00 85.69 190 ASN A CA 1
ATOM 1500 C C . ASN A 1 190 ? -12.356 -10.200 -1.690 1.00 85.69 190 ASN A C 1
ATOM 1502 O O . ASN A 1 190 ? -12.410 -11.207 -2.394 1.00 85.69 190 ASN A O 1
ATOM 1506 N N . ASN A 1 191 ? -11.659 -10.175 -0.551 1.00 89.31 191 ASN A N 1
ATOM 1507 C CA . ASN A 1 191 ? -11.092 -11.364 0.071 1.00 89.31 191 ASN A CA 1
ATOM 1508 C C . ASN A 1 191 ? -12.169 -12.037 0.941 1.00 89.31 191 ASN A C 1
ATOM 1510 O O . ASN A 1 191 ? -12.543 -11.464 1.968 1.00 89.31 191 ASN A O 1
ATOM 1514 N N . PRO A 1 192 ? -12.643 -13.252 0.590 1.00 93.44 192 PRO A N 1
ATOM 1515 C CA . PRO A 1 192 ? -13.695 -13.928 1.344 1.00 93.44 192 PRO A CA 1
ATOM 1516 C C . PRO A 1 192 ? -13.344 -14.123 2.821 1.00 93.44 192 PRO A C 1
ATOM 1518 O O . PRO A 1 192 ? -14.205 -13.932 3.669 1.00 93.44 192 PRO A O 1
ATOM 1521 N N . ALA A 1 193 ? -12.078 -14.409 3.147 1.00 94.94 193 ALA A N 1
ATOM 1522 C CA . ALA A 1 193 ? -11.656 -14.606 4.533 1.00 94.94 193 ALA A CA 1
ATOM 1523 C C . ALA A 1 193 ? -11.778 -13.320 5.369 1.00 94.94 193 ALA A C 1
ATOM 1525 O O . ALA A 1 193 ? -12.205 -13.368 6.520 1.00 94.94 193 ALA A O 1
ATOM 1526 N N . GLU A 1 194 ? -11.452 -12.159 4.793 1.00 94.62 194 GLU A N 1
ATOM 1527 C CA . GLU A 1 194 ? -11.612 -10.871 5.478 1.00 94.62 194 GLU A CA 1
ATOM 1528 C C . GLU A 1 194 ? -13.079 -10.442 5.560 1.00 94.62 194 GLU A C 1
ATOM 1530 O O . GLU A 1 194 ? -13.515 -9.953 6.603 1.00 94.62 194 GLU A O 1
ATOM 1535 N N . ALA A 1 195 ? -13.854 -10.657 4.493 1.00 94.62 195 ALA A N 1
ATOM 1536 C CA . ALA A 1 195 ? -15.284 -10.375 4.495 1.00 94.62 195 ALA A CA 1
ATOM 1537 C C . ALA A 1 195 ? -16.024 -11.237 5.532 1.00 94.62 195 ALA A C 1
ATOM 1539 O O . ALA A 1 195 ? -16.848 -10.720 6.287 1.00 94.62 195 ALA A O 1
ATOM 1540 N N . ASP A 1 196 ? -15.706 -12.530 5.611 1.00 96.44 196 ASP A N 1
ATOM 1541 C CA . ASP A 1 196 ? -16.299 -13.454 6.576 1.00 96.44 196 ASP A CA 1
ATOM 1542 C C . ASP A 1 196 ? -15.855 -13.140 8.006 1.00 96.44 196 ASP A C 1
ATOM 1544 O O . ASP A 1 196 ? -16.688 -13.168 8.911 1.00 96.44 196 ASP A O 1
ATOM 1548 N N . ARG A 1 197 ? -14.587 -12.752 8.221 1.00 96.81 197 ARG A N 1
ATOM 1549 C CA . ARG A 1 197 ? -14.109 -12.259 9.523 1.00 96.81 197 ARG A CA 1
ATOM 1550 C C . ARG A 1 197 ? -14.955 -11.083 10.013 1.00 96.81 197 ARG A C 1
ATOM 1552 O O . ARG A 1 197 ? -15.383 -11.094 11.163 1.00 96.81 197 ARG A O 1
ATOM 1559 N N . ILE A 1 198 ? -15.203 -10.088 9.158 1.00 97.25 198 ILE A N 1
ATOM 1560 C CA . ILE A 1 198 ? -16.011 -8.912 9.517 1.00 97.25 198 ILE A CA 1
ATOM 1561 C C . ILE A 1 198 ? -17.465 -9.329 9.782 1.00 97.25 198 ILE A C 1
ATOM 1563 O O . ILE A 1 198 ? -18.010 -8.991 10.826 1.00 97.25 198 ILE A O 1
ATOM 1567 N N . LYS A 1 199 ? -18.082 -10.150 8.924 1.00 96.94 199 LYS A N 1
ATOM 1568 C CA . LYS A 1 199 ? -19.456 -10.648 9.152 1.00 96.94 199 LYS A CA 1
ATOM 1569 C C . LYS A 1 199 ? -19.605 -11.425 10.464 1.00 96.94 199 LYS A C 1
ATOM 1571 O O . LYS A 1 199 ? -20.624 -11.305 11.130 1.00 96.94 199 LYS A O 1
ATOM 1576 N N . GLN A 1 200 ? -18.598 -12.204 10.859 1.00 97.56 200 GLN A N 1
ATOM 1577 C CA . GLN A 1 200 ? -18.597 -12.9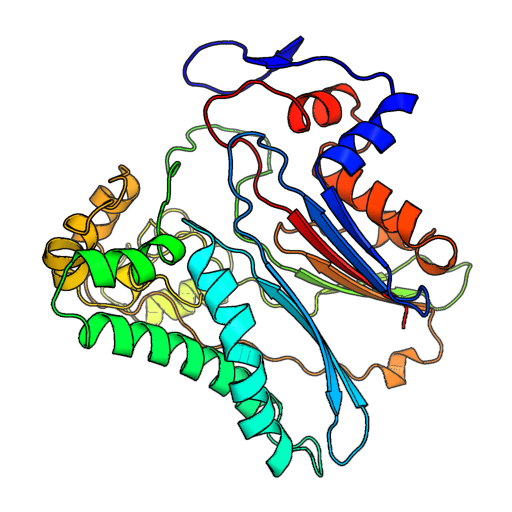20 12.142 1.00 97.56 200 GLN A CA 1
ATOM 1578 C C . GLN A 1 200 ? -18.451 -11.979 13.344 1.00 97.56 200 GLN A C 1
ATOM 1580 O O . GLN A 1 200 ? -18.988 -12.269 14.410 1.00 97.56 200 GLN A O 1
ATOM 1585 N N . GLN A 1 201 ? -17.735 -10.864 13.183 1.00 97.12 201 GLN A N 1
ATOM 1586 C CA . GLN A 1 201 ? -17.607 -9.824 14.208 1.00 97.12 201 GLN A CA 1
ATOM 1587 C C . GLN A 1 201 ? -18.886 -8.981 14.348 1.00 97.12 201 GLN A C 1
ATOM 1589 O O . GLN A 1 201 ? -19.141 -8.463 15.433 1.00 97.12 201 GLN A O 1
ATOM 1594 N N . HIS A 1 202 ? -19.711 -8.910 13.294 1.00 97.12 202 HIS A N 1
ATOM 1595 C CA . HIS A 1 202 ? -20.961 -8.139 13.244 1.00 97.12 202 HIS A CA 1
ATOM 1596 C C . HIS A 1 202 ? -22.146 -8.995 12.730 1.00 97.12 202 HIS A C 1
ATOM 1598 O O . HIS A 1 202 ? -22.698 -8.718 11.663 1.00 97.12 202 HIS A O 1
ATOM 1604 N N . PRO A 1 203 ? -22.558 -10.054 13.459 1.00 95.00 203 PRO A N 1
ATOM 1605 C CA . PRO A 1 203 ? -23.491 -11.073 12.956 1.00 95.00 203 PRO A CA 1
ATOM 1606 C C . PRO A 1 203 ? -24.899 -10.554 12.612 1.00 95.00 203 PRO A C 1
ATOM 1608 O O . PRO A 1 203 ? -25.579 -11.160 11.786 1.00 95.00 203 PRO A O 1
ATOM 1611 N N . ASP A 1 204 ? -25.320 -9.431 13.199 1.00 95.69 204 ASP A N 1
ATOM 1612 C CA . ASP A 1 204 ? -26.646 -8.827 12.995 1.00 95.69 204 ASP A CA 1
ATOM 1613 C C . ASP A 1 204 ? -26.630 -7.645 12.005 1.00 95.69 204 ASP A C 1
ATOM 1615 O O . ASP A 1 204 ? -27.606 -6.903 11.879 1.00 95.69 204 ASP A O 1
ATOM 1619 N N . GLU A 1 205 ? -25.521 -7.455 11.287 1.00 96.00 205 GLU A N 1
ATOM 1620 C CA . GLU A 1 205 ? -25.297 -6.301 10.418 1.00 96.00 205 GLU A CA 1
ATOM 1621 C C . GLU A 1 205 ? -25.034 -6.742 8.975 1.00 96.00 205 GLU A C 1
ATOM 1623 O O . GLU A 1 205 ? -23.887 -6.811 8.536 1.00 96.00 205 GLU A O 1
ATOM 1628 N N . PRO A 1 206 ? -26.081 -7.025 8.180 1.00 91.31 206 PRO A N 1
ATOM 1629 C CA . PRO A 1 206 ? -25.914 -7.565 6.828 1.00 91.31 206 PRO A CA 1
ATOM 1630 C C . PRO A 1 206 ? -25.162 -6.622 5.877 1.00 91.31 206 PRO A C 1
ATOM 1632 O O . PRO A 1 206 ? -24.612 -7.076 4.879 1.00 91.31 206 PRO A O 1
ATOM 1635 N N . GLU A 1 207 ? -25.123 -5.322 6.187 1.00 93.38 207 GLU A N 1
ATOM 1636 C CA . GLU A 1 207 ? -24.390 -4.304 5.430 1.00 93.38 207 GLU A CA 1
ATOM 1637 C C . GLU A 1 207 ? -23.008 -3.971 6.030 1.00 93.38 207 GLU A C 1
ATOM 1639 O O . GLU A 1 207 ? -22.394 -2.986 5.616 1.00 93.38 207 GLU A O 1
ATOM 1644 N N . CYS A 1 208 ? -22.476 -4.772 6.969 1.00 94.19 208 CYS A N 1
ATOM 1645 C CA . CYS A 1 208 ? -21.112 -4.583 7.490 1.00 94.19 208 CYS A CA 1
ATOM 1646 C C . CYS A 1 208 ? -20.039 -4.751 6.394 1.00 94.19 208 CYS A C 1
ATOM 1648 O O . CYS A 1 208 ? -18.948 -4.190 6.487 1.00 94.19 208 CYS A O 1
ATOM 1650 N N . ILE A 1 209 ? -20.382 -5.497 5.336 1.00 91.75 209 ILE A N 1
ATOM 1651 C CA . ILE A 1 209 ? -19.719 -5.515 4.033 1.00 91.75 209 ILE A CA 1
ATOM 1652 C C . ILE A 1 209 ? -20.787 -5.246 2.970 1.00 91.75 209 ILE A C 1
ATOM 1654 O O . ILE A 1 209 ? -21.716 -6.035 2.813 1.00 91.75 209 ILE A O 1
ATOM 1658 N N . PHE A 1 210 ? -20.645 -4.155 2.225 1.00 87.69 210 PHE A N 1
ATOM 1659 C CA . PHE A 1 210 ? -21.576 -3.738 1.176 1.00 87.69 210 PHE A CA 1
ATOM 1660 C C . PHE A 1 210 ? -20.779 -3.293 -0.053 1.00 87.69 210 PHE A C 1
ATOM 1662 O O . PHE A 1 210 ? -19.861 -2.489 0.087 1.00 87.69 210 PHE A O 1
ATOM 1669 N N . ASP A 1 211 ? -21.082 -3.834 -1.237 1.00 85.75 211 ASP A N 1
ATOM 1670 C CA . ASP A 1 211 ? -20.320 -3.602 -2.481 1.00 85.75 211 ASP A CA 1
ATOM 1671 C C . ASP A 1 211 ? -18.795 -3.795 -2.317 1.00 85.75 211 ASP A C 1
ATOM 1673 O O . ASP A 1 211 ? -17.989 -2.952 -2.713 1.00 85.75 211 ASP A O 1
ATOM 1677 N N . ASP A 1 212 ? -18.397 -4.906 -1.683 1.00 86.06 212 ASP A N 1
ATOM 1678 C CA . ASP A 1 212 ? -17.010 -5.245 -1.317 1.00 86.06 212 ASP A CA 1
ATOM 1679 C C . ASP A 1 212 ? -16.292 -4.198 -0.440 1.00 86.06 212 ASP A C 1
ATOM 1681 O O . ASP A 1 212 ? -15.058 -4.175 -0.372 1.00 86.06 212 ASP A O 1
ATOM 1685 N N . ARG A 1 213 ? -17.049 -3.326 0.236 1.00 87.50 213 ARG A N 1
ATOM 1686 C CA . ARG A 1 213 ? -16.538 -2.248 1.087 1.00 87.50 213 ARG A CA 1
ATOM 1687 C C . ARG A 1 213 ? -17.045 -2.353 2.517 1.00 87.50 213 ARG A C 1
ATOM 1689 O O . ARG A 1 213 ? -18.164 -2.791 2.777 1.00 87.50 213 ARG A O 1
ATOM 1696 N N . VAL A 1 214 ? -16.231 -1.874 3.445 1.00 86.62 214 VAL A N 1
ATOM 1697 C CA . VAL A 1 214 ? -16.477 -1.876 4.889 1.00 86.62 214 VAL A CA 1
ATOM 1698 C C . VAL A 1 214 ? -17.376 -0.693 5.260 1.00 86.62 214 VAL A C 1
ATOM 1700 O O . VAL A 1 214 ? -17.128 0.439 4.836 1.00 86.62 214 VAL A O 1
ATOM 1703 N N . PRO A 1 215 ? -18.440 -0.956 6.029 1.00 88.69 215 PRO A N 1
ATOM 1704 C CA . PRO A 1 215 ? -19.855 -0.760 5.682 1.00 88.69 215 PRO A CA 1
ATOM 1705 C C . PRO A 1 215 ? -20.171 0.128 4.460 1.00 88.69 215 PRO A C 1
ATOM 1707 O O . PRO A 1 215 ? -20.756 1.207 4.580 1.00 88.69 215 PRO A O 1
ATOM 1710 N N . GLY A 1 216 ? -19.779 -0.305 3.256 1.00 82.06 216 GLY A N 1
ATOM 1711 C CA . GLY A 1 216 ? -20.044 0.429 2.008 1.00 82.06 216 GLY A CA 1
ATOM 1712 C C . GLY A 1 216 ? -19.170 1.668 1.771 1.00 82.06 216 GLY A C 1
ATOM 1713 O O . GLY A 1 216 ? -19.349 2.355 0.768 1.00 82.06 216 GLY A O 1
ATOM 1714 N N . ASN A 1 217 ? -18.219 1.949 2.666 1.00 81.56 217 ASN A N 1
ATOM 1715 C CA . ASN A 1 217 ? -17.350 3.120 2.617 1.00 81.56 217 ASN A CA 1
ATOM 1716 C C . ASN A 1 217 ? -15.932 2.762 2.146 1.00 81.56 217 ASN A C 1
ATOM 1718 O O . ASN A 1 217 ? -15.517 3.108 1.036 1.00 81.56 217 ASN A O 1
ATOM 1722 N N . LEU A 1 218 ? -15.192 2.019 2.970 1.00 81.00 218 LEU A N 1
ATOM 1723 C CA . LEU A 1 218 ? -13.761 1.780 2.774 1.00 81.00 218 LEU A CA 1
ATOM 1724 C C . LEU A 1 218 ? -13.505 0.529 1.939 1.00 81.00 218 LEU A C 1
ATOM 1726 O O . LEU A 1 218 ? -14.139 -0.503 2.142 1.00 81.00 218 LEU A O 1
ATOM 1730 N N . ALA A 1 219 ? -12.560 0.614 1.002 1.00 81.38 219 ALA A N 1
ATOM 1731 C CA . ALA A 1 219 ? -12.147 -0.536 0.197 1.00 81.38 219 ALA A CA 1
ATOM 1732 C C . ALA A 1 219 ? -11.300 -1.534 1.002 1.00 81.38 219 ALA A C 1
ATOM 1734 O O . ALA A 1 219 ? -11.320 -2.726 0.702 1.00 81.38 219 ALA A O 1
ATOM 1735 N N . VAL A 1 220 ? -10.584 -1.060 2.023 1.00 86.31 220 VAL A N 1
ATOM 1736 C CA . VAL A 1 220 ? -9.713 -1.866 2.884 1.00 86.31 220 VAL A CA 1
ATOM 1737 C C . VAL A 1 220 ? -10.444 -2.393 4.113 1.00 86.31 220 VAL A C 1
ATOM 1739 O O . VAL A 1 220 ? -11.302 -1.727 4.689 1.00 86.31 220 VAL A O 1
ATOM 1742 N N . THR A 1 221 ? -10.073 -3.598 4.540 1.00 91.44 221 THR A N 1
ATOM 1743 C CA . THR A 1 221 ? -10.554 -4.229 5.782 1.00 91.44 221 THR A CA 1
ATOM 1744 C C . THR A 1 221 ? -9.583 -4.052 6.942 1.00 91.44 221 THR A C 1
ATOM 1746 O O . THR A 1 221 ? -9.939 -4.312 8.099 1.00 91.44 221 THR A O 1
ATOM 1749 N N . ARG A 1 222 ? -8.362 -3.592 6.642 1.00 90.94 222 ARG A N 1
ATOM 1750 C CA . ARG A 1 222 ? -7.329 -3.263 7.620 1.00 90.94 222 ARG A CA 1
ATOM 1751 C C . ARG A 1 222 ? -6.586 -1.995 7.219 1.00 90.94 222 ARG A C 1
ATOM 1753 O O . ARG A 1 222 ? -6.196 -1.876 6.062 1.00 90.94 222 ARG A O 1
ATOM 1760 N N . ALA A 1 223 ? -6.384 -1.093 8.172 1.00 88.81 223 ALA A N 1
ATOM 1761 C CA . ALA A 1 223 ? -5.672 0.166 7.980 1.00 88.81 223 ALA A CA 1
ATOM 1762 C C . ALA A 1 223 ? -5.238 0.771 9.323 1.00 88.81 223 ALA A C 1
ATOM 1764 O O . ALA A 1 223 ? -5.857 0.528 10.366 1.00 88.81 223 ALA A O 1
ATOM 1765 N N . VAL A 1 224 ? -4.202 1.606 9.280 1.00 88.06 224 VAL A N 1
ATOM 1766 C CA . VAL A 1 224 ? -3.911 2.602 10.322 1.00 88.06 224 VAL A CA 1
ATOM 1767 C C . VAL A 1 224 ? -4.715 3.858 9.989 1.00 88.06 224 VAL A C 1
ATOM 1769 O O . VAL A 1 224 ? -4.884 4.180 8.820 1.00 88.06 224 VAL A O 1
ATOM 1772 N N . GLY A 1 225 ? -5.253 4.550 10.989 1.00 86.56 225 GLY A N 1
ATOM 1773 C CA . GLY A 1 225 ? -6.216 5.623 10.760 1.00 86.56 225 GLY A CA 1
ATOM 1774 C C . GLY A 1 225 ? -7.644 5.084 10.630 1.00 86.56 225 GLY A C 1
ATOM 1775 O O . GLY A 1 225 ? -8.078 4.291 11.462 1.00 86.56 225 GLY A O 1
ATOM 1776 N N . ASP A 1 226 ? -8.407 5.567 9.650 1.00 84.44 226 ASP A N 1
ATOM 1777 C CA . ASP A 1 226 ? -9.833 5.275 9.424 1.00 84.44 226 ASP A CA 1
ATOM 1778 C C . ASP A 1 226 ? -10.720 5.238 10.679 1.00 84.44 226 ASP A C 1
ATOM 1780 O O . ASP A 1 226 ? -11.628 4.414 10.824 1.00 84.44 226 ASP A O 1
ATOM 1784 N N . HIS A 1 227 ? -10.489 6.163 11.612 1.00 87.06 227 HIS A N 1
ATOM 1785 C CA . HIS A 1 227 ? -11.164 6.159 12.909 1.00 87.06 227 HIS A CA 1
ATOM 1786 C C . HIS A 1 227 ? -12.690 6.316 12.810 1.00 87.06 227 HIS A C 1
ATOM 1788 O O . HIS A 1 227 ? -13.398 5.901 13.724 1.00 87.06 227 HIS A O 1
ATOM 1794 N N . SER A 1 228 ? -13.223 6.830 11.696 1.00 84.19 228 SER A N 1
ATOM 1795 C CA . SER A 1 228 ? -14.669 6.848 11.417 1.00 84.19 228 SER A CA 1
ATOM 1796 C C . SER A 1 228 ? -15.281 5.444 11.376 1.00 84.19 228 SER A C 1
ATOM 1798 O O . SER A 1 228 ? -16.431 5.280 11.776 1.00 84.19 228 SER A O 1
ATOM 1800 N N . SER A 1 229 ? -14.500 4.435 10.976 1.00 87.62 229 SER A N 1
ATOM 1801 C CA . SER A 1 229 ? -14.885 3.016 10.941 1.00 87.62 229 SER A CA 1
ATOM 1802 C C . SER A 1 229 ? -14.429 2.229 12.173 1.00 87.62 229 SER A C 1
ATOM 1804 O O . SER A 1 229 ? -14.748 1.046 12.297 1.00 87.62 229 SER A O 1
ATOM 1806 N N . LYS A 1 230 ? -13.695 2.868 13.094 1.00 91.25 230 LYS A N 1
ATOM 1807 C CA . LYS A 1 230 ? -13.206 2.262 14.345 1.00 91.25 230 LYS A CA 1
ATOM 1808 C C . LYS A 1 230 ? -13.904 2.792 15.597 1.00 91.25 230 LYS A C 1
ATOM 1810 O O . LYS A 1 230 ? -13.890 2.125 16.628 1.00 91.25 230 LYS A O 1
ATOM 1815 N N . LEU A 1 231 ? -14.498 3.982 15.524 1.00 92.12 231 LEU A N 1
ATOM 1816 C CA . LEU A 1 231 ? -15.139 4.661 16.648 1.00 92.12 231 LEU A CA 1
ATOM 1817 C C . LEU A 1 231 ? -16.665 4.704 16.505 1.00 92.12 231 LEU A C 1
ATOM 1819 O O . LEU A 1 231 ? -17.174 4.727 15.380 1.00 92.12 231 LEU A O 1
ATOM 1823 N N . PRO A 1 232 ? -17.403 4.797 17.634 1.00 94.38 232 PRO A N 1
ATOM 1824 C CA . PRO A 1 232 ? -18.851 4.963 17.618 1.00 94.38 232 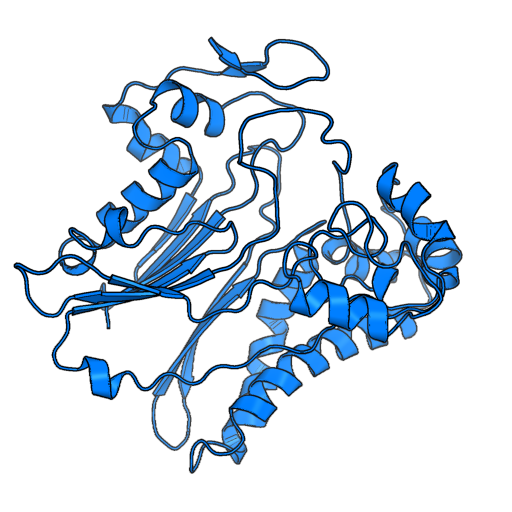PRO A CA 1
ATOM 1825 C C . PRO A 1 232 ? -19.296 6.125 16.725 1.00 94.38 232 PRO A C 1
ATOM 1827 O O . PRO A 1 232 ? -18.691 7.200 16.742 1.00 94.38 232 PRO A O 1
ATOM 1830 N N . ARG A 1 233 ? -20.414 5.941 16.015 1.00 91.12 233 ARG A N 1
ATOM 1831 C CA . ARG A 1 233 ? -21.006 6.924 15.090 1.00 91.12 233 ARG A CA 1
ATOM 1832 C C . ARG A 1 233 ? -21.041 8.362 15.613 1.00 91.12 233 ARG A C 1
ATOM 1834 O O . ARG A 1 233 ? -20.810 9.287 14.839 1.00 91.12 233 ARG A O 1
ATOM 1841 N N . ILE A 1 234 ? -21.275 8.558 16.913 1.00 90.88 234 ILE A N 1
ATOM 1842 C CA . ILE A 1 234 ? -21.340 9.890 17.529 1.00 90.88 234 ILE A CA 1
ATOM 1843 C C . ILE A 1 234 ? -20.061 10.715 17.307 1.00 90.88 234 ILE A C 1
ATOM 1845 O O . ILE A 1 234 ? -20.146 11.929 17.148 1.00 90.88 234 ILE A O 1
ATOM 1849 N N . TYR A 1 235 ? -18.886 10.077 17.232 1.00 88.25 235 TYR A N 1
ATOM 1850 C CA . TYR A 1 235 ? -17.630 10.757 16.903 1.00 88.25 235 TYR A CA 1
ATOM 1851 C C . TYR A 1 235 ? -17.661 11.288 15.474 1.00 88.25 235 TYR A C 1
ATOM 1853 O O . TYR A 1 235 ? -17.288 12.437 15.239 1.00 88.25 235 TYR A O 1
ATOM 1861 N N . THR A 1 236 ? -18.181 10.488 14.540 1.00 84.81 236 THR A N 1
ATOM 1862 C CA . THR A 1 236 ? -18.338 10.921 13.152 1.00 84.81 236 THR A CA 1
ATOM 1863 C C . THR A 1 236 ? -19.292 12.116 13.060 1.00 84.81 236 THR A C 1
ATOM 1865 O O . THR A 1 236 ? -18.938 13.154 12.508 1.00 84.81 236 THR A O 1
ATOM 1868 N N . GLU A 1 237 ? -20.468 12.015 13.681 1.00 85.38 237 GLU A N 1
ATOM 1869 C CA . GLU A 1 237 ? -21.521 13.037 13.612 1.00 85.38 237 GLU A CA 1
ATOM 1870 C C . GLU A 1 237 ? -21.184 14.345 14.340 1.00 85.38 237 GLU A C 1
ATOM 1872 O O . GLU A 1 237 ? -21.567 15.424 13.886 1.00 85.38 237 GLU A O 1
ATOM 1877 N N . LYS A 1 238 ? -20.523 14.270 15.503 1.00 85.44 238 LYS A N 1
ATOM 1878 C CA . LYS A 1 238 ? -20.309 15.431 16.385 1.00 85.44 238 LYS A CA 1
ATOM 1879 C C . LYS A 1 238 ? -18.922 16.031 16.282 1.00 85.44 238 LYS A C 1
ATOM 1881 O O . LYS A 1 238 ? -18.780 17.224 16.521 1.00 85.44 238 LYS A O 1
ATOM 1886 N N . ILE A 1 239 ? -17.918 15.235 15.935 1.00 83.50 239 ILE A N 1
ATOM 1887 C CA . ILE A 1 239 ? -16.531 15.695 15.893 1.00 83.50 239 ILE A CA 1
ATOM 1888 C C . ILE A 1 239 ? -16.084 15.774 14.449 1.00 83.50 239 ILE A C 1
ATOM 1890 O O . ILE A 1 239 ? -15.820 16.864 13.958 1.00 83.50 239 ILE A O 1
ATOM 1894 N N . PHE A 1 240 ? -16.056 14.633 13.768 1.00 81.12 240 PHE A N 1
ATOM 1895 C CA . PHE A 1 240 ? -15.409 14.502 12.474 1.00 81.12 240 PHE A CA 1
ATOM 1896 C C . PHE A 1 240 ? -16.063 15.438 11.461 1.00 81.12 240 PHE A C 1
ATOM 1898 O O . PHE A 1 240 ? -15.413 16.378 11.026 1.00 81.12 240 PHE A O 1
ATOM 1905 N N . LEU A 1 241 ? -17.368 15.327 11.211 1.00 79.19 241 LEU A N 1
ATOM 1906 C CA . LEU A 1 241 ? -18.074 16.206 10.269 1.00 79.19 241 LEU A CA 1
ATOM 1907 C C . LEU A 1 241 ? -18.003 17.717 10.582 1.00 79.19 241 LEU A C 1
ATOM 1909 O O . LEU A 1 241 ? -18.360 18.511 9.719 1.00 79.19 241 LEU A O 1
ATOM 1913 N N . ASN A 1 242 ? -17.559 18.119 11.778 1.00 78.94 242 ASN A N 1
ATOM 1914 C CA . ASN A 1 242 ? -17.527 19.517 12.223 1.00 78.94 242 ASN A CA 1
ATOM 1915 C C . ASN A 1 242 ? -16.107 20.095 12.362 1.00 78.94 242 ASN A C 1
ATOM 1917 O O . ASN A 1 242 ? -15.968 21.239 12.793 1.00 78.94 242 ASN A O 1
ATOM 1921 N N . VAL A 1 243 ? -15.045 19.335 12.059 1.00 74.94 243 VAL A N 1
ATOM 1922 C CA . VAL A 1 243 ? -13.681 19.897 12.058 1.00 74.94 243 VAL A CA 1
ATOM 1923 C C . VAL A 1 243 ? -13.499 20.916 10.931 1.00 74.94 243 VAL A C 1
ATOM 1925 O O . VAL A 1 243 ? -14.273 20.913 9.986 1.00 74.94 243 VAL A O 1
ATOM 1928 N N . GLU A 1 244 ? -12.494 21.794 11.015 1.00 64.38 244 GLU A N 1
ATOM 1929 C CA . GLU A 1 244 ? -12.195 22.787 9.968 1.00 64.38 244 GLU A CA 1
ATOM 1930 C C . GLU A 1 244 ? -10.691 22.800 9.614 1.00 64.38 244 GLU A C 1
ATOM 1932 O O . GLU A 1 244 ? -9.865 22.954 10.521 1.00 64.38 244 GLU A O 1
ATOM 1937 N N . PRO A 1 245 ? -10.309 22.665 8.323 1.00 59.31 245 PRO A N 1
ATOM 1938 C CA . PRO A 1 245 ? -11.185 22.334 7.199 1.00 59.31 245 PRO A CA 1
ATOM 1939 C C . PRO A 1 245 ? -11.819 20.952 7.409 1.00 59.31 245 PRO A C 1
ATOM 1941 O O . PRO A 1 245 ? -11.145 20.010 7.837 1.00 59.31 245 PRO A O 1
ATOM 1944 N N . GLY A 1 246 ? -13.133 20.888 7.205 1.00 53.78 246 GLY A N 1
ATOM 1945 C CA . GLY A 1 246 ? -13.945 19.710 7.489 1.00 53.78 246 GLY A CA 1
ATOM 1946 C C . GLY A 1 246 ? -13.864 18.632 6.432 1.00 53.78 246 GLY A C 1
ATOM 1947 O O . GLY A 1 246 ? -13.217 18.780 5.397 1.00 53.78 246 GLY A O 1
ATOM 1948 N N . PHE A 1 247 ? -14.573 17.539 6.693 1.00 56.78 247 PHE A N 1
ATOM 1949 C CA . PHE A 1 247 ? -14.753 16.466 5.725 1.00 56.78 247 PHE A CA 1
ATOM 1950 C C . PHE A 1 247 ? -15.418 17.046 4.482 1.00 56.78 247 PHE A C 1
ATOM 1952 O O . PHE A 1 247 ? -16.460 17.700 4.573 1.00 56.78 247 PHE A O 1
ATOM 1959 N N . ARG A 1 248 ? -14.896 16.723 3.296 1.00 53.53 248 ARG A N 1
ATOM 1960 C CA . ARG A 1 248 ? -15.762 16.734 2.118 1.00 53.53 248 ARG A CA 1
ATOM 1961 C C . ARG A 1 248 ? -16.771 15.610 2.302 1.00 53.53 248 ARG A C 1
ATOM 1963 O O . ARG A 1 248 ? -16.435 14.442 2.123 1.00 53.53 248 ARG A O 1
ATOM 1970 N N . VAL A 1 249 ? -17.991 15.963 2.701 1.00 52.88 249 VAL A N 1
ATOM 1971 C CA . VAL A 1 249 ? -19.094 15.010 2.830 1.00 52.88 249 VAL A CA 1
ATOM 1972 C C . VAL A 1 249 ? -19.419 14.472 1.443 1.00 52.88 249 VAL A C 1
ATOM 1974 O O . VAL A 1 249 ? -20.082 15.120 0.637 1.00 52.88 249 VAL A O 1
ATOM 1977 N N . SER A 1 250 ? -18.871 13.302 1.128 1.00 59.88 250 SER A N 1
ATOM 1978 C CA . SER A 1 250 ? -19.251 12.554 -0.059 1.00 59.88 250 SER A CA 1
ATOM 1979 C C . SER A 1 250 ? -20.495 11.721 0.244 1.00 59.88 250 SER A C 1
ATOM 1981 O O . SER A 1 250 ? -20.755 11.360 1.393 1.00 59.88 250 SER A O 1
ATOM 1983 N N . ALA A 1 251 ? -21.245 11.361 -0.799 1.00 59.75 251 ALA A N 1
ATOM 1984 C CA . ALA A 1 251 ? -22.415 10.491 -0.670 1.00 59.75 251 ALA A CA 1
ATOM 1985 C C . ALA A 1 251 ? -22.096 9.155 0.040 1.00 59.75 251 ALA A C 1
ATOM 1987 O O . ALA A 1 251 ? -22.973 8.576 0.676 1.00 59.75 251 ALA A O 1
ATOM 1988 N N . ALA A 1 252 ? -20.843 8.678 -0.018 1.00 60.16 252 ALA A N 1
ATOM 1989 C CA . ALA A 1 252 ? -20.428 7.496 0.736 1.00 60.16 252 ALA A CA 1
ATOM 1990 C C . ALA A 1 252 ? -20.426 7.717 2.245 1.00 60.16 252 ALA A C 1
ATOM 1992 O O . ALA A 1 252 ? -20.930 6.851 2.952 1.00 60.16 252 ALA A O 1
ATOM 1993 N N . ILE A 1 253 ? -19.947 8.866 2.739 1.00 64.50 253 ILE A N 1
ATOM 1994 C CA . ILE A 1 253 ? -19.997 9.165 4.179 1.00 64.50 253 ILE A CA 1
ATOM 1995 C C . ILE A 1 253 ? -21.450 9.213 4.652 1.00 64.50 253 ILE A C 1
ATOM 1997 O O . ILE A 1 253 ? -21.781 8.625 5.679 1.00 64.50 253 ILE A O 1
ATOM 2001 N N . GLU A 1 254 ? -22.328 9.865 3.886 1.00 70.88 254 GLU A N 1
ATOM 2002 C CA . GLU A 1 254 ? -23.756 9.939 4.217 1.00 70.88 254 GLU A CA 1
ATOM 2003 C C . GLU A 1 254 ? -24.399 8.549 4.273 1.00 70.88 254 GLU A C 1
ATOM 2005 O O . GLU A 1 254 ? -25.181 8.273 5.179 1.00 70.88 254 GLU A O 1
ATOM 2010 N N . SER A 1 255 ? -24.028 7.649 3.354 1.00 74.31 255 SER A N 1
ATOM 2011 C CA . SER A 1 255 ? -24.507 6.259 3.356 1.00 74.31 255 SER A CA 1
ATOM 2012 C C . SER A 1 255 ? -23.872 5.385 4.446 1.00 74.31 255 SER A C 1
ATOM 2014 O O . SER A 1 255 ? -24.478 4.412 4.887 1.00 74.31 255 SER A O 1
ATOM 2016 N N . PHE A 1 256 ? -22.665 5.733 4.896 1.00 80.19 256 PHE A N 1
ATOM 2017 C CA . PHE A 1 256 ? -21.894 4.998 5.897 1.00 80.19 256 PHE A CA 1
ATOM 2018 C C . PHE A 1 256 ? -22.396 5.244 7.317 1.00 80.19 256 PHE A C 1
ATOM 2020 O O . PHE A 1 256 ? -22.538 4.303 8.092 1.00 80.19 256 PHE A O 1
ATOM 2027 N N . ILE A 1 257 ? -22.681 6.501 7.672 1.00 83.62 257 ILE A N 1
ATOM 2028 C CA . ILE A 1 257 ? -23.109 6.886 9.024 1.00 83.62 257 ILE A CA 1
ATOM 2029 C C . ILE A 1 257 ? -24.255 6.006 9.558 1.00 83.62 257 ILE A C 1
ATOM 2031 O O . ILE A 1 257 ? -24.098 5.446 10.644 1.00 83.62 257 ILE A O 1
ATOM 2035 N N . PRO A 1 258 ? -25.383 5.795 8.850 1.00 89.25 258 PRO A N 1
ATOM 2036 C CA . PRO A 1 258 ? -26.455 4.941 9.364 1.00 89.25 258 PRO A CA 1
ATOM 2037 C C . PRO A 1 258 ? -26.035 3.471 9.535 1.00 89.25 258 PRO A C 1
ATOM 2039 O O . PRO A 1 258 ? -26.598 2.797 10.396 1.00 89.25 258 PRO A O 1
ATOM 2042 N N . ARG A 1 259 ? -25.027 3.002 8.785 1.00 90.75 259 ARG A N 1
ATOM 2043 C CA . ARG A 1 259 ? -24.481 1.635 8.833 1.00 90.75 259 ARG A CA 1
ATOM 2044 C C . ARG A 1 259 ? -23.373 1.439 9.874 1.00 90.75 259 ARG A C 1
ATOM 2046 O O . ARG A 1 259 ? -23.010 0.304 10.149 1.00 90.75 259 ARG A O 1
ATOM 2053 N N . ASN A 1 260 ? -22.846 2.511 10.468 1.00 91.62 260 ASN A N 1
ATOM 2054 C CA . ASN A 1 260 ? -21.902 2.433 11.584 1.00 91.62 260 ASN A CA 1
ATOM 2055 C C . ASN A 1 260 ? -22.658 2.126 12.894 1.00 91.62 260 ASN A C 1
ATOM 2057 O O . ASN A 1 260 ? -23.102 3.035 13.604 1.00 91.62 260 ASN A O 1
ATOM 2061 N N . LEU A 1 261 ? -22.853 0.836 13.166 1.00 94.75 261 LEU A N 1
ATOM 2062 C CA . LEU A 1 261 ? -23.670 0.282 14.245 1.00 94.75 261 LEU A CA 1
ATOM 2063 C C . LEU A 1 261 ? -22.824 -0.288 15.403 1.00 94.75 261 LEU A C 1
ATOM 2065 O O . LEU A 1 261 ? -23.017 0.147 16.540 1.00 94.75 261 LEU A O 1
ATOM 2069 N N . SER A 1 262 ? -21.869 -1.189 15.138 1.00 96.50 262 SER A N 1
ATOM 2070 C CA . SER A 1 262 ? -20.991 -1.816 16.146 1.00 96.50 262 SER A CA 1
ATOM 2071 C C . SER A 1 262 ? -19.492 -1.758 15.791 1.00 96.50 262 SER A C 1
ATOM 2073 O O . SER A 1 262 ? -18.824 -2.786 15.727 1.00 96.50 262 SER A O 1
ATOM 2075 N N . PRO A 1 263 ? -18.903 -0.562 15.596 1.00 95.44 263 PRO A N 1
ATOM 2076 C CA . PRO A 1 263 ? -17.474 -0.439 15.309 1.00 95.44 263 PRO A CA 1
ATOM 2077 C C . PRO A 1 263 ? -16.619 -1.038 16.450 1.00 95.44 263 PRO A C 1
ATOM 2079 O O . PRO A 1 263 ? -17.048 -1.018 17.609 1.00 95.44 263 PRO A O 1
ATOM 2082 N N . PRO A 1 264 ? -15.389 -1.512 16.172 1.00 96.00 264 PRO A N 1
ATOM 2083 C CA . PRO A 1 264 ? -14.621 -1.283 14.947 1.00 96.00 264 PRO A CA 1
ATOM 2084 C C . PRO A 1 264 ? -14.882 -2.301 13.826 1.00 96.00 264 PRO A C 1
ATOM 2086 O O . PRO A 1 264 ? -14.862 -3.502 14.066 1.00 96.00 264 PRO A O 1
ATOM 2089 N N . TYR A 1 265 ? -15.010 -1.810 12.589 1.00 94.12 265 TYR A N 1
ATOM 2090 C CA . TYR A 1 265 ? -15.119 -2.639 11.377 1.00 94.12 265 TYR A CA 1
ATOM 2091 C C . TYR A 1 265 ? -13.775 -2.865 10.668 1.00 94.12 265 TYR A C 1
ATOM 2093 O O . TYR A 1 265 ? -13.556 -3.889 10.021 1.00 94.12 265 TYR A O 1
ATOM 2101 N N . VAL A 1 266 ? -12.866 -1.891 10.775 1.00 91.19 266 VAL A N 1
ATOM 2102 C CA . VAL A 1 266 ? -11.511 -1.946 10.207 1.00 91.19 266 VAL A CA 1
ATOM 2103 C C . VAL A 1 266 ? -10.525 -2.340 11.299 1.00 91.19 266 VAL A C 1
ATOM 2105 O O . VAL A 1 266 ? -10.533 -1.764 12.387 1.00 91.19 266 VAL A O 1
ATOM 2108 N N . SER A 1 267 ? -9.650 -3.302 11.006 1.00 92.06 267 SER A N 1
ATOM 2109 C CA . SER A 1 267 ? -8.609 -3.737 11.944 1.00 92.06 267 SER A CA 1
ATOM 2110 C C . SER A 1 267 ? -7.293 -2.983 11.731 1.00 92.06 267 SER A C 1
ATOM 2112 O O . SER A 1 267 ? -6.927 -2.660 10.607 1.00 92.06 267 SER A O 1
ATOM 2114 N N . ASN A 1 268 ? -6.543 -2.749 12.803 1.00 87.25 268 ASN A N 1
ATOM 2115 C CA . ASN A 1 268 ? -5.159 -2.266 12.767 1.00 87.25 268 ASN A CA 1
ATOM 2116 C C . ASN A 1 268 ? -4.136 -3.396 13.012 1.00 87.25 268 ASN A C 1
ATOM 2118 O O . ASN A 1 268 ? -2.961 -3.131 13.250 1.00 87.25 268 ASN A O 1
ATOM 2122 N N . LEU A 1 269 ? -4.569 -4.661 12.974 1.00 89.38 269 LEU A N 1
ATOM 2123 C CA . LEU A 1 269 ? -3.698 -5.817 13.174 1.00 89.38 269 LEU A CA 1
ATOM 2124 C C . LEU A 1 269 ? -3.040 -6.234 11.854 1.00 89.38 269 LEU A C 1
ATOM 2126 O O . LEU A 1 269 ? -3.714 -6.660 10.909 1.00 89.38 269 LEU A O 1
ATOM 2130 N N . ALA A 1 270 ? -1.712 -6.138 11.803 1.00 87.81 270 ALA A N 1
ATOM 2131 C CA . ALA A 1 270 ? -0.926 -6.589 10.662 1.00 87.81 270 ALA A CA 1
ATOM 2132 C C . ALA A 1 270 ? -0.950 -8.122 10.529 1.00 87.81 270 ALA A C 1
ATOM 2134 O O . ALA A 1 270 ? -0.949 -8.844 11.524 1.00 87.81 270 ALA A O 1
ATOM 2135 N N . SER A 1 271 ? -0.939 -8.616 9.290 1.00 87.62 271 SER A N 1
ATOM 2136 C CA . SER A 1 271 ? -0.622 -10.019 8.998 1.00 87.62 271 SER A CA 1
ATOM 2137 C C . SER A 1 271 ? 0.880 -10.131 8.764 1.00 87.62 271 SER A C 1
ATOM 2139 O O . SER A 1 271 ? 1.440 -9.337 8.007 1.00 87.62 271 SER A O 1
ATOM 2141 N N . VAL A 1 272 ? 1.533 -11.095 9.414 1.00 87.69 272 VAL A N 1
ATOM 2142 C CA . VAL A 1 272 ? 2.987 -11.279 9.338 1.00 87.69 272 VAL A CA 1
ATOM 2143 C C . VAL A 1 272 ? 3.303 -12.666 8.799 1.00 87.69 272 VAL A C 1
ATOM 2145 O O . VAL A 1 272 ? 2.831 -13.666 9.333 1.00 87.69 272 VAL A O 1
ATOM 2148 N N . HIS A 1 273 ? 4.148 -12.705 7.771 1.00 85.56 273 HIS A N 1
ATOM 2149 C CA . HIS A 1 273 ? 4.634 -13.928 7.137 1.00 85.56 273 HIS A CA 1
ATOM 2150 C C . HIS A 1 273 ? 6.153 -14.006 7.255 1.00 85.56 273 HIS A C 1
ATOM 2152 O O . HIS A 1 273 ? 6.843 -12.993 7.141 1.00 85.56 273 HIS A O 1
ATOM 2158 N N . TYR A 1 274 ? 6.672 -15.214 7.466 1.00 86.25 274 TYR A N 1
ATOM 2159 C CA . TYR A 1 274 ? 8.105 -15.490 7.439 1.00 86.25 274 TYR A CA 1
ATOM 2160 C C . TYR A 1 274 ? 8.447 -16.282 6.181 1.00 86.25 274 TYR A C 1
ATOM 2162 O O . TYR A 1 274 ? 7.794 -17.278 5.872 1.00 86.25 274 TYR A O 1
ATOM 2170 N N . VAL A 1 275 ? 9.483 -15.841 5.471 1.00 84.12 275 VAL A N 1
ATOM 2171 C CA . VAL A 1 275 ? 10.000 -16.509 4.277 1.00 84.12 275 VAL A CA 1
ATOM 2172 C C . VAL A 1 275 ? 11.501 -16.666 4.441 1.00 84.12 275 VAL A C 1
ATOM 2174 O O . VAL A 1 275 ? 12.212 -15.672 4.605 1.00 84.12 275 VAL A O 1
ATOM 2177 N N . ASP A 1 276 ? 11.979 -17.906 4.384 1.00 83.06 276 ASP A N 1
ATOM 2178 C CA . ASP A 1 276 ? 13.409 -18.183 4.395 1.00 83.06 276 ASP A CA 1
ATOM 2179 C C . ASP A 1 276 ? 13.997 -17.996 2.989 1.00 83.06 276 ASP A C 1
ATOM 2181 O O . ASP A 1 276 ? 13.728 -18.759 2.059 1.00 83.06 276 ASP A O 1
ATOM 2185 N N . LEU A 1 277 ? 14.814 -16.955 2.827 1.00 81.44 277 LEU A N 1
ATOM 2186 C CA . LEU A 1 277 ? 15.506 -16.675 1.571 1.00 81.44 277 LEU A CA 1
ATOM 2187 C C . LEU A 1 277 ? 16.729 -17.580 1.356 1.00 81.44 277 LEU A C 1
ATOM 2189 O O . LEU A 1 277 ? 17.220 -17.660 0.231 1.00 81.44 277 LEU A O 1
ATOM 2193 N N . HIS A 1 278 ? 17.212 -18.300 2.377 1.00 76.62 278 HIS A N 1
ATOM 2194 C CA . HIS A 1 278 ? 18.324 -19.240 2.220 1.00 76.62 278 HIS A CA 1
ATOM 2195 C C . HIS A 1 278 ? 17.973 -20.397 1.280 1.00 76.62 278 HIS A C 1
ATOM 2197 O O . HIS A 1 278 ? 18.829 -20.860 0.524 1.00 76.62 278 HIS A O 1
ATOM 2203 N N . GLU A 1 279 ? 16.711 -20.814 1.229 1.00 70.44 279 GLU A N 1
ATOM 2204 C CA . GLU A 1 279 ? 16.251 -21.815 0.259 1.00 70.44 279 GLU A CA 1
ATOM 2205 C C . GLU A 1 279 ? 16.340 -21.317 -1.194 1.00 70.44 279 GLU A C 1
ATOM 2207 O O . GLU A 1 279 ? 16.380 -22.115 -2.130 1.00 70.44 279 GLU A O 1
ATOM 2212 N N . GLN A 1 280 ? 16.423 -19.998 -1.387 1.00 70.56 280 GLN A N 1
ATOM 2213 C CA . GLN A 1 280 ? 16.527 -19.341 -2.688 1.00 70.56 280 GLN A CA 1
ATOM 2214 C C . GLN A 1 280 ? 17.966 -18.926 -3.037 1.00 70.56 280 GLN A C 1
ATOM 2216 O O . GLN A 1 280 ? 18.182 -18.295 -4.067 1.00 70.56 280 GLN A O 1
ATOM 2221 N N . SER A 1 281 ? 18.966 -19.304 -2.227 1.00 71.44 281 SER A N 1
ATOM 2222 C CA . SER A 1 281 ? 20.375 -18.887 -2.395 1.00 71.44 281 SER A CA 1
ATOM 2223 C C . SER A 1 281 ? 20.988 -19.250 -3.752 1.00 71.44 281 SER A C 1
ATOM 2225 O O . SER A 1 281 ? 21.966 -18.640 -4.176 1.00 71.44 281 SER A O 1
ATOM 2227 N N . SER A 1 282 ? 20.461 -20.283 -4.409 1.00 79.69 282 SER A N 1
ATOM 2228 C CA . SER A 1 282 ? 20.909 -20.742 -5.728 1.00 79.69 282 SER A CA 1
ATOM 2229 C C . SER A 1 282 ? 20.165 -20.081 -6.890 1.00 79.69 282 SER A C 1
ATOM 2231 O O . SER A 1 282 ? 20.439 -20.414 -8.039 1.00 79.69 282 SER A O 1
ATOM 2233 N N . CYS A 1 283 ? 19.218 -19.184 -6.604 1.00 84.38 283 CYS A N 1
ATOM 2234 C CA . CYS A 1 283 ? 18.347 -18.547 -7.580 1.00 84.38 283 CYS A CA 1
ATOM 2235 C C . CYS A 1 283 ? 18.613 -17.042 -7.666 1.00 84.38 283 CYS A C 1
ATOM 2237 O O . CYS A 1 283 ? 18.901 -16.364 -6.680 1.00 84.38 283 CYS A O 1
ATOM 2239 N N . ASP A 1 284 ? 18.411 -16.494 -8.855 1.00 88.56 284 ASP A N 1
ATOM 2240 C CA . ASP A 1 284 ? 18.258 -15.064 -9.048 1.00 88.56 284 ASP A CA 1
ATOM 2241 C C . ASP A 1 284 ? 16.975 -14.600 -8.362 1.00 88.56 284 ASP A C 1
ATOM 2243 O O . ASP A 1 284 ? 15.899 -15.067 -8.731 1.00 88.56 284 ASP A O 1
ATOM 2247 N N . CYS A 1 285 ? 17.074 -13.686 -7.392 1.00 91.31 285 CYS A N 1
ATOM 2248 C CA . CYS A 1 285 ? 15.912 -13.217 -6.644 1.00 91.31 285 CYS A CA 1
ATOM 2249 C C . CYS A 1 285 ? 15.838 -11.692 -6.546 1.00 91.31 285 CYS A C 1
ATOM 2251 O O . CYS A 1 285 ? 16.857 -11.001 -6.495 1.00 91.31 285 CYS A O 1
ATOM 2253 N N . PHE A 1 286 ? 14.614 -11.177 -6.484 1.00 92.62 286 PHE A N 1
ATOM 2254 C CA . PHE A 1 286 ? 14.333 -9.788 -6.141 1.00 92.62 286 PHE A CA 1
ATOM 2255 C C . PHE A 1 286 ? 13.015 -9.668 -5.374 1.00 92.62 286 PHE A C 1
ATOM 2257 O O . PHE A 1 286 ? 12.119 -10.503 -5.506 1.00 92.62 286 PHE A O 1
ATOM 2264 N N . ILE A 1 287 ? 12.887 -8.599 -4.599 1.00 91.81 287 ILE A N 1
ATOM 2265 C CA . ILE A 1 287 ? 11.665 -8.196 -3.912 1.00 91.81 287 ILE A CA 1
ATOM 2266 C C . ILE A 1 287 ? 11.047 -7.020 -4.664 1.00 91.81 287 ILE A C 1
ATOM 2268 O O . ILE A 1 287 ? 11.746 -6.075 -5.025 1.00 91.81 287 ILE A O 1
ATOM 2272 N N . LEU A 1 288 ? 9.735 -7.082 -4.876 1.00 91.75 288 LEU A N 1
ATOM 2273 C CA . LEU A 1 288 ? 8.920 -5.992 -5.401 1.00 91.75 288 LEU A CA 1
ATOM 2274 C C . LEU A 1 288 ? 7.836 -5.649 -4.376 1.00 91.75 288 LEU A C 1
ATOM 2276 O O . LEU A 1 288 ? 7.022 -6.504 -4.027 1.00 91.75 288 LEU A O 1
ATOM 2280 N N . MET A 1 289 ? 7.822 -4.402 -3.914 1.00 90.75 289 MET A N 1
ATOM 2281 C CA . MET A 1 289 ? 6.749 -3.826 -3.101 1.00 90.75 289 MET A CA 1
ATOM 2282 C C . MET A 1 289 ? 6.029 -2.760 -3.915 1.00 90.75 289 MET A C 1
ATOM 2284 O O . MET A 1 289 ? 6.704 -1.961 -4.557 1.00 90.75 289 MET A O 1
ATOM 2288 N N . CYS A 1 290 ? 4.698 -2.729 -3.892 1.00 88.19 290 CYS A N 1
ATOM 2289 C CA . CYS A 1 290 ? 3.913 -1.719 -4.605 1.00 88.19 290 CYS A CA 1
ATOM 2290 C C . CYS A 1 290 ? 2.616 -1.374 -3.857 1.00 88.19 290 CYS A C 1
ATOM 2292 O O . CYS A 1 290 ? 1.982 -2.301 -3.354 1.00 88.19 290 CYS A O 1
ATOM 2294 N N . SER A 1 291 ? 2.229 -0.092 -3.804 1.00 83.00 291 SER A N 1
ATOM 2295 C CA . SER A 1 291 ? 0.958 0.389 -3.219 1.00 83.00 291 SER A CA 1
ATOM 2296 C C . SER A 1 291 ? -0.265 0.028 -4.067 1.00 83.00 291 SER A C 1
ATOM 2298 O O . SER A 1 291 ? -1.254 -0.468 -3.543 1.00 83.00 291 SER A O 1
ATOM 2300 N N . ASP A 1 292 ? -0.153 0.168 -5.389 1.00 67.62 292 ASP A N 1
ATOM 2301 C CA . ASP A 1 292 ? -1.308 0.244 -6.297 1.00 67.62 292 ASP A CA 1
ATOM 2302 C C . ASP A 1 292 ? -1.601 -1.057 -7.082 1.00 67.62 292 ASP A C 1
ATOM 2304 O O . ASP A 1 292 ? -2.327 -1.133 -8.078 1.00 67.62 292 ASP A O 1
ATOM 2308 N N . GLY A 1 293 ? -1.010 -2.162 -6.641 1.00 57.50 293 GLY A N 1
ATOM 2309 C CA . GLY A 1 293 ? -1.466 -3.482 -7.064 1.00 57.50 293 GLY A CA 1
ATOM 2310 C C . GLY A 1 293 ? -0.803 -4.041 -8.309 1.00 57.50 293 GLY A C 1
ATOM 2311 O O . GLY A 1 293 ? -1.293 -5.036 -8.858 1.00 57.50 293 GLY A O 1
ATOM 2312 N N . LEU A 1 294 ? 0.315 -3.449 -8.727 1.00 67.19 294 LEU A N 1
ATOM 2313 C CA . LEU A 1 294 ? 1.111 -3.876 -9.874 1.00 67.19 294 LEU A CA 1
ATOM 2314 C C . LEU A 1 294 ? 1.719 -5.272 -9.637 1.00 67.19 294 LEU A C 1
ATOM 2316 O O . LEU A 1 294 ? 2.625 -5.445 -8.827 1.00 67.19 294 LEU A O 1
ATOM 2320 N N . LYS A 1 295 ? 1.231 -6.284 -10.369 1.00 63.91 295 LYS A N 1
ATOM 2321 C CA . LYS A 1 295 ? 1.703 -7.681 -10.307 1.00 63.91 295 LYS A CA 1
ATOM 2322 C C . LYS A 1 295 ? 2.544 -8.056 -11.526 1.00 63.91 295 LYS A C 1
ATOM 2324 O O . LYS A 1 295 ? 1.988 -8.599 -12.477 1.00 63.91 295 LYS A O 1
ATOM 2329 N N . TRP A 1 296 ? 3.858 -7.809 -11.534 1.00 71.94 296 TRP A N 1
ATOM 2330 C CA . TRP A 1 296 ? 4.577 -7.875 -12.820 1.00 71.94 296 TRP A CA 1
ATOM 2331 C C . TRP A 1 296 ? 6.036 -8.343 -12.792 1.00 71.94 296 TRP A C 1
ATOM 2333 O O . TRP A 1 296 ? 6.913 -7.729 -13.393 1.00 71.94 296 TRP A O 1
ATOM 2343 N N . VAL A 1 297 ? 6.296 -9.513 -12.206 1.00 65.94 297 VAL A N 1
ATOM 2344 C CA . VAL A 1 297 ? 7.620 -10.162 -12.295 1.00 65.94 297 VAL A CA 1
ATOM 2345 C C . VAL A 1 297 ? 8.071 -10.390 -13.747 1.00 65.94 297 VAL A C 1
ATOM 2347 O O . VAL A 1 297 ? 9.244 -10.207 -14.053 1.00 65.94 297 VAL A O 1
ATOM 2350 N N . GLY A 1 298 ? 7.152 -10.716 -14.662 1.00 76.44 298 GLY A N 1
ATOM 2351 C CA . GLY A 1 298 ? 7.474 -10.929 -16.080 1.00 76.44 298 GLY A CA 1
ATOM 2352 C C . GLY A 1 298 ? 7.883 -9.669 -16.856 1.00 76.44 298 GLY A C 1
ATOM 2353 O O . GLY A 1 298 ? 8.423 -9.798 -17.946 1.00 76.44 298 GLY A O 1
ATOM 2354 N N . ILE A 1 299 ? 7.637 -8.471 -16.314 1.00 83.19 299 ILE A N 1
ATOM 2355 C CA . ILE A 1 299 ? 8.006 -7.190 -16.946 1.00 83.19 299 ILE A CA 1
ATOM 2356 C C . ILE A 1 299 ? 9.427 -6.779 -16.582 1.00 83.19 299 ILE A C 1
ATOM 2358 O O . ILE A 1 299 ? 10.131 -6.164 -17.382 1.00 83.19 299 ILE A O 1
ATOM 2362 N N . VAL A 1 300 ? 9.804 -7.066 -15.339 1.00 89.06 300 VAL A N 1
ATOM 2363 C CA . VAL A 1 300 ? 11.044 -6.568 -14.748 1.00 89.06 300 VAL A CA 1
ATOM 2364 C C . VAL A 1 300 ? 12.123 -7.637 -14.696 1.00 89.06 300 VAL A C 1
ATOM 2366 O O . VAL A 1 300 ? 13.298 -7.300 -14.739 1.00 89.06 300 VAL A O 1
ATOM 2369 N N . GLY A 1 301 ? 11.759 -8.918 -14.599 1.00 87.88 301 GLY A N 1
ATOM 2370 C CA . GLY A 1 301 ? 12.704 -9.982 -14.274 1.00 87.88 301 GLY A CA 1
ATOM 2371 C C . GLY A 1 301 ? 13.860 -10.115 -15.269 1.00 87.88 301 GLY A C 1
ATOM 2372 O O . GLY A 1 301 ? 14.994 -10.359 -14.865 1.00 87.88 301 GLY A O 1
ATOM 2373 N N . ASP A 1 302 ? 13.611 -9.953 -16.566 1.00 88.75 302 ASP A N 1
ATOM 2374 C CA . ASP A 1 302 ? 14.643 -10.078 -17.603 1.00 88.75 302 ASP A CA 1
ATOM 2375 C C . ASP A 1 302 ? 15.718 -8.985 -17.529 1.00 88.75 302 ASP A C 1
ATOM 2377 O O . ASP A 1 302 ? 16.841 -9.232 -17.956 1.00 88.75 302 ASP A O 1
ATOM 2381 N N . VAL A 1 303 ? 15.393 -7.816 -16.968 1.00 92.94 303 VAL A N 1
ATOM 2382 C CA . VAL A 1 303 ? 16.271 -6.636 -16.948 1.00 92.94 303 VAL A CA 1
ATOM 2383 C C . VAL A 1 303 ? 16.701 -6.209 -15.539 1.00 92.94 303 VAL A C 1
ATOM 2385 O O . VAL A 1 303 ? 17.738 -5.579 -15.391 1.00 92.94 303 VAL A O 1
ATOM 2388 N N . VAL A 1 304 ? 15.977 -6.589 -14.479 1.00 92.94 304 VAL A N 1
ATOM 2389 C CA . VAL A 1 304 ? 16.162 -6.070 -13.104 1.00 92.94 304 VAL A CA 1
ATOM 2390 C C . VAL A 1 304 ? 17.573 -6.230 -12.543 1.00 92.94 304 VAL A C 1
ATOM 2392 O O . VAL A 1 304 ? 18.012 -5.396 -11.755 1.00 92.94 304 VAL A O 1
ATOM 2395 N N . LYS A 1 305 ? 18.291 -7.283 -12.945 1.00 90.19 305 LYS A N 1
ATOM 2396 C CA . LYS A 1 305 ? 19.671 -7.523 -12.505 1.00 90.19 305 LYS A CA 1
ATOM 2397 C C . LYS A 1 305 ? 20.709 -6.707 -13.270 1.00 90.19 305 LYS A C 1
ATOM 2399 O O . LYS A 1 305 ? 21.740 -6.376 -12.692 1.00 90.19 305 LYS A O 1
ATOM 2404 N N . ASP A 1 306 ? 20.435 -6.407 -14.534 1.00 92.06 306 ASP A N 1
ATOM 2405 C CA . ASP A 1 306 ? 21.373 -5.729 -15.429 1.00 92.06 306 ASP A CA 1
ATOM 2406 C C . ASP A 1 306 ? 21.161 -4.209 -15.405 1.00 92.06 306 ASP A C 1
ATOM 2408 O O . ASP A 1 306 ? 22.122 -3.443 -15.405 1.00 92.06 306 ASP A O 1
ATOM 2412 N N . ASP A 1 307 ? 19.900 -3.773 -15.345 1.00 95.06 307 ASP A N 1
ATOM 2413 C CA . ASP A 1 307 ? 19.497 -2.372 -15.287 1.00 95.06 307 ASP A CA 1
ATOM 2414 C C . ASP A 1 307 ? 18.196 -2.207 -14.479 1.00 95.06 307 ASP A C 1
ATOM 2416 O O . ASP A 1 307 ? 17.073 -2.250 -14.992 1.00 95.06 307 ASP A O 1
ATOM 2420 N N . ILE A 1 308 ? 18.352 -1.984 -13.172 1.00 95.62 308 ILE A N 1
ATOM 2421 C CA . ILE A 1 308 ? 17.229 -1.761 -12.253 1.00 95.62 308 ILE A CA 1
ATOM 2422 C C . ILE A 1 308 ? 16.432 -0.484 -12.580 1.00 95.62 308 ILE A C 1
ATOM 2424 O O . ILE A 1 308 ? 15.239 -0.409 -12.281 1.00 95.62 308 ILE A O 1
ATOM 2428 N N . GLN A 1 309 ? 17.055 0.516 -13.219 1.00 95.25 309 GLN A N 1
ATOM 2429 C CA . GLN A 1 309 ? 16.369 1.749 -13.619 1.00 95.25 309 GLN A CA 1
ATOM 2430 C C . GLN A 1 309 ? 15.444 1.491 -14.802 1.00 95.25 309 GLN A C 1
ATOM 2432 O O . GLN A 1 309 ? 14.304 1.957 -14.808 1.00 95.25 309 GLN A O 1
ATOM 2437 N N . GLU A 1 310 ? 15.910 0.724 -15.786 1.00 95.06 310 GLU A N 1
ATOM 2438 C CA . GLU A 1 310 ? 15.073 0.280 -16.896 1.00 95.06 310 GLU A CA 1
ATOM 2439 C C . GLU A 1 310 ? 13.936 -0.624 -16.408 1.00 95.06 310 GLU A C 1
ATOM 2441 O O . GLU A 1 310 ? 12.788 -0.437 -16.809 1.00 95.06 310 GLU A O 1
ATOM 2446 N N . ALA A 1 311 ? 14.218 -1.535 -15.473 1.00 94.94 311 ALA A N 1
ATOM 2447 C CA . ALA A 1 311 ? 13.196 -2.364 -14.839 1.00 94.94 311 ALA A CA 1
ATOM 2448 C C . ALA A 1 311 ? 12.089 -1.519 -14.185 1.00 94.94 311 ALA A C 1
ATOM 2450 O O . ALA A 1 311 ? 10.901 -1.747 -14.430 1.00 94.94 311 ALA A O 1
ATOM 2451 N N . MET A 1 312 ? 12.469 -0.504 -13.400 1.00 94.56 312 MET A N 1
ATOM 2452 C CA . MET A 1 312 ? 11.509 0.408 -12.779 1.00 94.56 312 MET A CA 1
ATOM 2453 C C . MET A 1 312 ? 10.715 1.196 -13.822 1.00 94.56 312 MET A C 1
ATOM 2455 O O . MET A 1 312 ? 9.495 1.311 -13.713 1.00 94.56 312 MET A O 1
ATOM 2459 N N . LEU A 1 313 ? 11.374 1.712 -14.863 1.00 93.88 313 LEU A N 1
ATOM 2460 C CA . LEU A 1 313 ? 10.693 2.463 -15.913 1.00 93.88 313 LEU A CA 1
ATOM 2461 C C . LEU A 1 313 ? 9.644 1.608 -16.632 1.00 93.88 313 LEU A C 1
ATOM 2463 O O . LEU A 1 313 ? 8.533 2.089 -16.864 1.00 93.88 313 LEU A O 1
ATOM 2467 N N . ARG A 1 314 ? 9.966 0.350 -16.959 1.00 93.06 314 ARG A N 1
ATOM 2468 C CA . ARG A 1 314 ? 9.011 -0.590 -17.565 1.00 93.06 314 ARG A CA 1
ATOM 2469 C C . ARG A 1 314 ? 7.805 -0.815 -16.663 1.00 93.06 314 ARG A C 1
ATOM 2471 O O . ARG A 1 314 ? 6.677 -0.815 -17.149 1.00 93.06 314 ARG A O 1
ATOM 2478 N N . LEU A 1 315 ? 8.029 -0.960 -15.358 1.00 92.12 315 LEU A N 1
ATOM 2479 C CA . LEU A 1 315 ? 6.956 -1.145 -14.386 1.00 92.12 315 LEU A CA 1
ATOM 2480 C C . LEU A 1 315 ? 6.034 0.083 -14.303 1.00 92.12 315 LEU A C 1
ATOM 2482 O O . LEU A 1 315 ? 4.817 -0.063 -14.411 1.00 92.12 315 LEU A O 1
ATOM 2486 N N . LEU A 1 316 ? 6.602 1.288 -14.179 1.00 91.81 316 LEU A N 1
ATOM 2487 C CA . LEU A 1 316 ? 5.841 2.544 -14.134 1.00 91.81 316 LEU A CA 1
ATOM 2488 C C . LEU A 1 316 ? 5.085 2.796 -15.443 1.00 91.81 316 LEU A C 1
ATOM 2490 O O . LEU A 1 316 ? 3.912 3.165 -15.434 1.00 91.81 316 LEU A O 1
ATOM 2494 N N . ARG A 1 317 ? 5.727 2.547 -16.589 1.00 91.69 317 ARG A N 1
ATOM 2495 C CA . ARG A 1 317 ? 5.066 2.627 -17.895 1.00 91.69 317 ARG A CA 1
ATOM 2496 C C . ARG A 1 317 ? 3.898 1.648 -17.977 1.00 91.69 317 ARG A C 1
ATOM 2498 O O . ARG A 1 317 ? 2.830 2.004 -18.472 1.00 91.69 317 ARG A O 1
ATOM 2505 N N . HIS A 1 318 ? 4.080 0.427 -17.480 1.00 90.25 318 HIS A N 1
ATOM 2506 C CA . HIS A 1 318 ? 3.016 -0.566 -17.460 1.00 90.25 318 HIS A CA 1
ATOM 2507 C C . HIS A 1 318 ? 1.816 -0.114 -16.625 1.00 90.25 318 HIS A C 1
ATOM 2509 O O . HIS A 1 318 ? 0.685 -0.243 -17.089 1.00 90.25 318 HIS A O 1
ATOM 2515 N N . ALA A 1 319 ? 2.059 0.497 -15.462 1.00 86.56 319 ALA A N 1
ATOM 2516 C CA . ALA A 1 319 ? 1.014 1.084 -14.622 1.00 86.56 319 ALA A CA 1
ATOM 2517 C C . ALA A 1 319 ? 0.162 2.123 -15.372 1.00 86.56 319 ALA A C 1
ATOM 2519 O O . ALA A 1 319 ? -1.057 2.169 -15.218 1.00 86.56 319 ALA A O 1
ATOM 2520 N N . LEU A 1 320 ? 0.798 2.911 -16.241 1.00 87.44 320 LEU A N 1
ATOM 2521 C CA . LEU A 1 320 ? 0.163 3.989 -17.000 1.00 87.44 320 LEU A CA 1
ATOM 2522 C C . LEU A 1 320 ? -0.558 3.524 -18.275 1.00 87.44 320 LEU A C 1
ATOM 2524 O O . LEU A 1 320 ? -1.341 4.285 -18.839 1.00 87.44 320 LEU A O 1
ATOM 2528 N N . GLY A 1 321 ? -0.319 2.301 -18.755 1.00 87.75 321 GLY A N 1
ATOM 2529 C CA . GLY A 1 321 ? -0.905 1.815 -20.011 1.00 87.75 321 GLY A CA 1
ATOM 2530 C C . GLY A 1 321 ? -0.034 0.878 -20.844 1.00 87.75 321 GLY A C 1
ATOM 2531 O O . GLY A 1 321 ? -0.457 0.475 -21.925 1.00 87.75 321 GLY A O 1
ATOM 2532 N N . ALA A 1 322 ? 1.144 0.489 -20.350 1.00 88.50 322 ALA A N 1
ATOM 2533 C CA . ALA A 1 322 ? 2.042 -0.453 -21.018 1.00 88.50 322 ALA A CA 1
ATOM 2534 C C . ALA A 1 322 ? 2.494 0.043 -22.400 1.00 88.50 322 ALA A C 1
ATOM 2536 O O . ALA A 1 322 ? 3.060 1.129 -22.513 1.00 88.50 322 ALA A O 1
ATOM 2537 N N . GLU A 1 323 ? 2.287 -0.750 -23.448 1.00 89.94 323 GLU A N 1
ATOM 2538 C CA . GLU A 1 323 ? 2.674 -0.399 -24.819 1.00 89.94 323 GLU A CA 1
ATOM 2539 C C . GLU A 1 323 ? 1.707 0.596 -25.480 1.00 89.94 323 GLU A C 1
ATOM 2541 O O . GLU A 1 323 ? 2.002 1.132 -26.547 1.00 89.94 323 GLU A O 1
ATOM 2546 N N . ASP A 1 324 ? 0.558 0.875 -24.856 1.00 91.31 324 ASP A N 1
ATOM 2547 C CA . ASP A 1 324 ? -0.432 1.811 -25.378 1.00 91.31 324 ASP A CA 1
ATOM 2548 C C . ASP A 1 324 ? 0.010 3.264 -25.137 1.00 91.31 324 ASP A C 1
ATOM 2550 O O . ASP A 1 324 ? -0.238 3.864 -24.088 1.00 91.31 324 ASP A O 1
ATOM 2554 N N . ILE A 1 325 ? 0.683 3.830 -26.141 1.00 93.88 325 ILE A N 1
ATOM 2555 C CA . ILE A 1 325 ? 1.192 5.211 -26.156 1.00 93.88 325 ILE A CA 1
ATOM 2556 C C . ILE A 1 325 ? 0.084 6.226 -25.867 1.00 93.88 325 ILE A C 1
ATOM 2558 O O . ILE A 1 325 ? 0.326 7.228 -25.186 1.00 93.88 325 ILE A O 1
ATOM 2562 N N . ASP A 1 326 ? -1.115 5.985 -26.397 1.00 91.50 326 ASP A N 1
ATOM 2563 C CA . ASP A 1 326 ? -2.265 6.862 -26.222 1.00 91.50 326 ASP A CA 1
ATOM 2564 C C . ASP A 1 326 ? -2.673 6.904 -24.751 1.00 91.50 326 ASP A C 1
ATOM 2566 O O . ASP A 1 326 ? -2.716 7.976 -24.138 1.00 91.50 326 ASP A O 1
ATOM 2570 N N . ARG A 1 327 ? -2.839 5.717 -24.161 1.00 89.25 327 ARG A N 1
ATOM 2571 C CA . ARG A 1 327 ? -3.199 5.552 -22.757 1.00 89.25 327 ARG A CA 1
ATOM 2572 C C . ARG A 1 327 ? -2.140 6.113 -21.817 1.00 89.25 327 ARG A C 1
ATOM 2574 O O . ARG A 1 327 ? -2.491 6.871 -20.917 1.00 89.25 327 ARG A O 1
ATOM 2581 N N . VAL A 1 328 ? -0.858 5.815 -22.046 1.00 91.31 328 VAL A N 1
ATOM 2582 C CA . VAL A 1 328 ? 0.243 6.359 -21.229 1.00 91.31 328 VAL A CA 1
ATOM 2583 C C . VAL A 1 328 ? 0.275 7.887 -21.328 1.00 91.31 328 VAL A C 1
ATOM 2585 O O . VAL A 1 328 ? 0.411 8.569 -20.315 1.00 91.31 328 VAL A O 1
ATOM 2588 N N . SER A 1 329 ? 0.099 8.449 -22.529 1.00 92.56 329 SER A N 1
ATOM 2589 C CA . SER A 1 329 ? 0.046 9.905 -22.716 1.00 92.56 329 SER A CA 1
ATOM 2590 C C . SER A 1 329 ? -1.136 10.534 -21.980 1.00 92.56 329 SER A C 1
ATOM 2592 O O . SER A 1 329 ? -0.960 11.552 -21.311 1.00 92.56 329 SER A O 1
ATOM 2594 N N . CYS A 1 330 ? -2.314 9.910 -22.067 1.00 89.75 330 CYS A N 1
ATOM 2595 C CA . CYS A 1 330 ? -3.511 10.329 -21.348 1.00 89.75 330 CYS A CA 1
ATOM 2596 C C . CYS A 1 330 ? -3.267 10.318 -19.833 1.00 89.75 330 CYS A C 1
ATOM 2598 O O . CYS A 1 330 ? -3.467 11.337 -19.181 1.00 89.75 330 CYS A O 1
ATOM 2600 N N . MET A 1 331 ? -2.756 9.218 -19.274 1.00 88.06 331 MET A N 1
ATOM 2601 C CA . MET A 1 331 ? -2.514 9.100 -17.830 1.00 88.06 331 MET A CA 1
ATOM 2602 C C . MET A 1 331 ? -1.435 10.058 -17.300 1.00 88.06 331 MET A C 1
ATOM 2604 O O . MET A 1 331 ? -1.403 10.338 -16.110 1.00 88.06 331 MET A O 1
ATOM 2608 N N . LEU A 1 332 ? -0.549 10.587 -18.149 1.00 89.69 332 LEU A N 1
ATOM 2609 C CA . LEU A 1 332 ? 0.501 11.525 -17.725 1.00 89.69 332 LEU A CA 1
ATOM 2610 C C . LEU A 1 332 ? 0.083 13.002 -17.757 1.00 89.69 332 LEU A C 1
ATOM 2612 O O . LEU A 1 332 ? 0.768 13.854 -17.165 1.00 89.69 332 LEU A O 1
ATOM 2616 N N . ASN A 1 333 ? -0.939 13.348 -18.547 1.00 89.75 333 ASN A N 1
ATOM 2617 C CA . ASN A 1 333 ? -1.234 14.752 -18.833 1.00 89.75 333 ASN A CA 1
ATOM 2618 C C . ASN A 1 333 ? -2.698 15.095 -19.143 1.00 89.75 333 ASN A C 1
ATOM 2620 O O . ASN A 1 333 ? -2.942 16.215 -19.593 1.00 89.75 333 ASN A O 1
ATOM 2624 N N . VAL A 1 334 ? -3.652 14.191 -18.908 1.00 88.50 334 VAL A N 1
ATOM 2625 C CA . VAL A 1 334 ? -5.067 14.533 -19.067 1.00 88.50 334 VAL A CA 1
ATOM 2626 C C . VAL A 1 334 ? -5.465 15.640 -18.094 1.00 88.50 334 VAL A C 1
ATOM 2628 O O . VAL A 1 334 ? -5.186 15.580 -16.894 1.00 88.50 334 VAL A O 1
ATOM 2631 N N . ASP A 1 335 ? -6.093 16.675 -18.643 1.00 85.88 335 ASP A N 1
ATOM 2632 C CA . ASP A 1 335 ? -6.549 17.848 -17.906 1.00 85.88 335 ASP A CA 1
ATOM 2633 C C . ASP A 1 335 ? -7.922 17.571 -17.294 1.00 85.88 335 ASP A C 1
ATOM 2635 O O . ASP A 1 335 ? -8.959 17.907 -17.866 1.00 85.88 335 ASP A O 1
ATOM 2639 N N . MET A 1 336 ? -7.926 16.877 -16.157 1.00 82.31 336 MET A N 1
ATOM 2640 C CA . MET A 1 336 ? -9.124 16.625 -15.364 1.00 82.31 336 MET A CA 1
ATOM 2641 C C . MET A 1 336 ? -9.062 17.385 -14.039 1.00 82.31 336 MET A C 1
ATOM 2643 O O . MET A 1 336 ? -8.017 17.402 -13.397 1.00 82.31 336 MET A O 1
ATOM 2647 N N . PRO A 1 337 ? -10.186 17.956 -13.568 1.00 76.75 337 PRO A N 1
ATOM 2648 C CA . PRO A 1 337 ? -10.246 18.636 -12.273 1.00 76.75 337 PRO A CA 1
ATOM 2649 C C . PRO A 1 337 ? -10.291 17.663 -11.085 1.00 76.75 337 PRO A C 1
ATOM 2651 O O . PRO A 1 337 ? -10.361 18.096 -9.934 1.00 76.75 337 PRO A O 1
ATOM 2654 N N . VAL A 1 338 ? -10.339 16.357 -11.357 1.00 76.31 338 VAL A N 1
ATOM 2655 C CA . VAL A 1 338 ? -10.438 15.292 -10.362 1.00 76.31 338 VAL A CA 1
ATOM 2656 C C . VAL A 1 338 ? -9.350 14.246 -10.603 1.00 76.31 338 VAL A C 1
ATOM 2658 O O . VAL A 1 338 ? -9.017 13.981 -11.762 1.00 76.31 338 VAL A O 1
ATOM 2661 N N . PRO A 1 339 ? -8.841 13.605 -9.534 1.00 75.81 339 PRO A N 1
ATOM 2662 C CA . PRO A 1 339 ? -7.930 12.477 -9.671 1.00 75.81 339 PRO A CA 1
ATOM 2663 C C . PRO A 1 339 ? -8.567 11.358 -10.501 1.00 75.81 339 PRO A C 1
ATOM 2665 O O . PRO A 1 339 ? -9.742 11.023 -10.322 1.00 75.81 339 PRO A O 1
ATOM 2668 N N . TYR A 1 340 ? -7.783 10.788 -11.411 1.00 77.94 340 TYR A N 1
ATOM 2669 C CA . TYR A 1 340 ? -8.214 9.770 -12.379 1.00 77.94 340 TYR A CA 1
ATOM 2670 C C . TYR A 1 340 ? -7.401 8.476 -12.312 1.00 77.94 340 TYR A C 1
ATOM 2672 O O . TYR A 1 340 ? -7.789 7.459 -12.888 1.00 77.94 340 TYR A O 1
ATOM 2680 N N . MET A 1 341 ? -6.289 8.524 -11.592 1.00 79.69 341 MET A N 1
ATOM 2681 C CA . MET A 1 341 ? -5.404 7.421 -11.270 1.00 79.69 341 MET A CA 1
ATOM 2682 C C . MET A 1 341 ? -4.923 7.643 -9.836 1.00 79.69 341 MET A C 1
ATOM 2684 O O . MET A 1 341 ? -4.893 8.792 -9.384 1.00 79.69 341 MET A O 1
ATOM 2688 N N . ASP A 1 342 ? -4.636 6.548 -9.142 1.00 78.56 342 ASP A N 1
ATOM 2689 C CA . ASP A 1 342 ? -4.084 6.585 -7.792 1.00 78.56 342 ASP A CA 1
ATOM 2690 C C . ASP A 1 342 ? -2.592 6.946 -7.805 1.00 78.56 342 ASP A C 1
ATOM 2692 O O . ASP A 1 342 ? -1.954 7.000 -8.866 1.00 78.56 342 ASP A O 1
ATOM 2696 N N . ASP A 1 343 ? -2.043 7.204 -6.623 1.00 84.50 343 ASP A N 1
ATOM 2697 C CA . ASP A 1 343 ? -0.596 7.242 -6.440 1.00 84.50 343 ASP A CA 1
ATOM 2698 C C . ASP A 1 343 ? 0.016 5.848 -6.636 1.00 84.50 343 ASP A C 1
ATOM 2700 O O . ASP A 1 343 ? -0.594 4.817 -6.368 1.00 84.50 343 ASP A O 1
ATOM 2704 N N . THR A 1 344 ? 1.249 5.789 -7.138 1.00 88.12 344 THR A N 1
ATOM 2705 C CA . THR A 1 344 ? 1.969 4.519 -7.279 1.00 88.12 344 THR A CA 1
ATOM 2706 C C . THR A 1 344 ? 3.361 4.639 -6.691 1.00 88.12 344 THR A C 1
ATOM 2708 O O . THR A 1 344 ? 4.237 5.290 -7.261 1.00 88.12 344 THR A O 1
ATOM 2711 N N . THR A 1 345 ? 3.603 3.920 -5.603 1.00 91.06 345 THR A N 1
ATOM 2712 C CA . THR A 1 345 ? 4.908 3.805 -4.960 1.00 91.06 345 THR A CA 1
ATOM 2713 C C . THR A 1 345 ? 5.423 2.387 -5.070 1.00 91.06 345 THR A C 1
ATOM 2715 O O . THR A 1 345 ? 4.698 1.424 -4.819 1.00 91.06 345 THR A O 1
ATOM 2718 N N . VAL A 1 346 ? 6.686 2.253 -5.466 1.00 93.00 346 VAL A N 1
ATOM 2719 C CA . VAL A 1 346 ? 7.351 0.980 -5.712 1.00 93.00 346 VAL A CA 1
ATOM 2720 C C . VAL A 1 346 ? 8.705 0.952 -5.019 1.00 93.00 346 VAL A C 1
ATOM 2722 O O . VAL A 1 346 ? 9.482 1.895 -5.134 1.00 93.00 346 VAL A O 1
ATOM 2725 N N . ILE A 1 347 ? 9.024 -0.169 -4.373 1.00 93.25 347 ILE A N 1
ATOM 2726 C CA . ILE A 1 347 ? 10.395 -0.514 -3.982 1.00 93.25 347 ILE A CA 1
ATOM 2727 C C . ILE A 1 347 ? 10.782 -1.797 -4.713 1.00 93.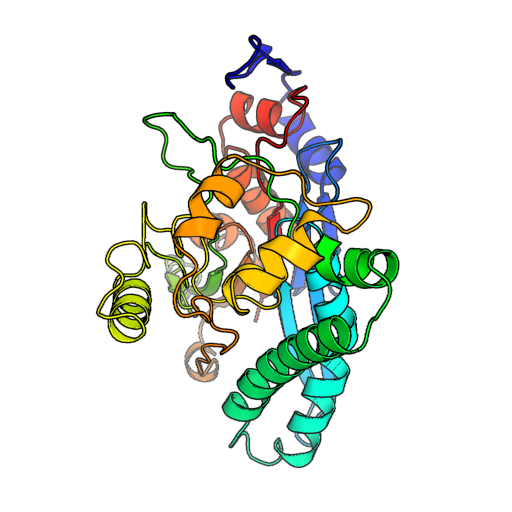25 347 ILE A C 1
ATOM 2729 O O . ILE A 1 347 ? 10.116 -2.824 -4.569 1.00 93.25 347 ILE A O 1
ATOM 2733 N N . LEU A 1 348 ? 11.863 -1.738 -5.486 1.00 94.06 348 LEU A N 1
ATOM 2734 C CA . LEU A 1 348 ? 12.449 -2.877 -6.182 1.00 94.06 348 LEU A CA 1
ATOM 2735 C C . LEU A 1 348 ? 13.836 -3.153 -5.603 1.00 94.06 348 LEU A C 1
ATOM 2737 O O . LEU A 1 348 ? 14.678 -2.262 -5.603 1.00 94.06 348 LEU A O 1
ATOM 2741 N N . GLN A 1 349 ? 14.081 -4.371 -5.115 1.00 93.44 349 GLN A N 1
ATOM 2742 C CA . GLN A 1 349 ? 15.352 -4.748 -4.492 1.00 93.44 349 GLN A CA 1
ATOM 2743 C C . GLN A 1 349 ? 15.853 -6.099 -5.002 1.00 93.44 349 GLN A C 1
ATOM 2745 O O . GLN A 1 349 ? 15.211 -7.121 -4.784 1.00 93.44 349 GLN A O 1
ATOM 2750 N N . VAL A 1 350 ? 17.039 -6.126 -5.600 1.00 93.19 350 VAL A N 1
ATOM 2751 C CA . VAL A 1 350 ? 17.763 -7.353 -5.959 1.00 93.19 350 VAL A CA 1
ATOM 2752 C C . VAL A 1 350 ? 18.444 -7.934 -4.716 1.00 93.19 350 VAL A C 1
ATOM 2754 O O . VAL A 1 350 ? 19.061 -7.197 -3.940 1.00 93.19 350 VAL A O 1
ATOM 2757 N N . LEU A 1 351 ? 18.324 -9.252 -4.528 1.00 88.38 351 LEU A N 1
ATOM 2758 C CA . LEU A 1 351 ? 18.879 -9.990 -3.386 1.00 88.38 351 LEU A CA 1
ATOM 2759 C C . LEU A 1 351 ? 20.275 -10.552 -3.699 1.00 88.38 351 LEU A C 1
ATOM 2761 O O . LEU A 1 351 ? 20.451 -11.146 -4.788 1.00 88.38 351 LEU A O 1
#